Protein AF-A0A7W9PSB5-F1 (afdb_monomer_lite)

pLDDT: mean 92.68, std 14.3, range [35.31, 98.75]

Foldseek 3Di:
DAEAEEDEPPPDDLVVSLVVLVVCVVVVHAAAYEYELDPVCLVVLVVSCVSHDQLHQYAYAYDPPDQDDPVSLVSRCVRPVCVVLLRDWDQFAQFWFCFLAPDWDADPQQFIDSAPPGPDTQGGNVVCSNVVRRDTDGDHDRIHNDLSGVCGGPVDCNCQQQVVCSVRSRGDPRSDDPDDDDDPPPDDDD

Organism: NCBI:txid67293

Secondary structure (DSSP, 8-state):
--EEEE--TTTS-HHHHHHHHHHHHHTT--EEEEEE--GGGHHHHHHHHHHS-TTSEEEEEPPTT----HHHHHHHHHH-TTHHHHHSPEE-TT-EE-BTTTB-EE-TT-EEEEETTEEEEEEETTT-GGGGG---EE--SSEE-SHHHHTTBTTSTHHHHHGGGTTTT--TTTT--S------------

Sequence (190 aa):
MALWCTYHPGQTPYDRFLAKCRDLAERGIRHSVGIVGLPGHLDEARRLRGDLPGHVYLWVNAAEGHTYDDSEAGAWTELDPLFPYSRHPHASAGLPCRTGESVVSVDGDGTVRRCHFVRTELGNLYDGSYRAALRPRPCPLAVCDCHIGYVHLETLPLYDVFAGGVLERIPAGHGRTAGLPREARATRSP

Structure (mmCIF, N/CA/C/O backbone):
data_AF-A0A7W9PSB5-F1
#
_entry.id   AF-A0A7W9PSB5-F1
#
loop_
_atom_site.group_PDB
_atom_site.id
_atom_site.type_symbol
_atom_site.label_atom_id
_atom_site.label_alt_id
_atom_site.label_comp_id
_atom_site.label_asym_id
_atom_site.label_entity_id
_atom_site.label_seq_id
_atom_site.pdbx_PDB_ins_code
_atom_site.Cartn_x
_atom_site.Cartn_y
_atom_site.Cartn_z
_atom_site.occupancy
_atom_site.B_iso_or_equiv
_atom_site.auth_seq_id
_atom_site.auth_comp_id
_atom_site.auth_asym_id
_atom_site.auth_atom_id
_atom_site.pdbx_PDB_model_num
ATOM 1 N N . MET A 1 1 ? -9.601 -12.579 -5.387 1.00 74.50 1 MET A N 1
ATOM 2 C CA . MET A 1 1 ? -9.748 -11.139 -5.649 1.00 74.50 1 MET A CA 1
ATOM 3 C C . MET A 1 1 ? -10.225 -10.475 -4.371 1.00 74.50 1 MET A C 1
ATOM 5 O O . MET A 1 1 ? -11.197 -10.959 -3.796 1.00 74.50 1 MET A O 1
ATOM 9 N N . ALA A 1 2 ? -9.501 -9.476 -3.880 1.00 93.50 2 ALA A N 1
ATOM 10 C CA . ALA A 1 2 ? -9.922 -8.593 -2.799 1.00 93.50 2 ALA A CA 1
ATOM 11 C C . ALA A 1 2 ? -9.718 -7.126 -3.230 1.00 93.50 2 ALA A C 1
ATOM 13 O O . ALA A 1 2 ? -9.161 -6.872 -4.298 1.00 93.50 2 ALA A O 1
ATOM 14 N N . LEU A 1 3 ? -10.197 -6.173 -2.432 1.00 96.62 3 LEU A N 1
ATOM 15 C CA . LEU A 1 3 ? -10.028 -4.742 -2.697 1.00 96.62 3 LEU A CA 1
ATOM 16 C C . LEU A 1 3 ? -9.074 -4.093 -1.690 1.00 96.62 3 LEU A C 1
ATOM 18 O O . LEU A 1 3 ? -9.111 -4.393 -0.498 1.00 96.62 3 LEU A O 1
ATOM 22 N N . TRP A 1 4 ? -8.260 -3.165 -2.182 1.00 96.88 4 TRP A N 1
ATOM 23 C CA . TRP A 1 4 ? -7.503 -2.219 -1.370 1.00 96.88 4 TRP A CA 1
ATOM 24 C C . TRP A 1 4 ? -8.318 -0.929 -1.267 1.00 96.88 4 TRP A C 1
ATOM 26 O O . TRP A 1 4 ? -8.559 -0.271 -2.281 1.00 96.88 4 TRP A O 1
ATOM 36 N N . CYS A 1 5 ? -8.758 -0.557 -0.068 1.00 97.81 5 CYS A N 1
ATOM 37 C CA . CYS A 1 5 ? -9.512 0.675 0.158 1.00 97.81 5 CYS A CA 1
ATOM 38 C C . CYS A 1 5 ? -8.717 1.619 1.060 1.00 97.81 5 CYS A C 1
ATOM 40 O O . CYS A 1 5 ? -8.144 1.184 2.052 1.00 97.81 5 CYS A O 1
ATOM 42 N N . THR A 1 6 ? -8.729 2.917 0.766 1.00 96.62 6 THR A N 1
ATOM 43 C CA . THR A 1 6 ? -8.076 3.925 1.611 1.00 96.62 6 THR A CA 1
ATOM 44 C C . THR A 1 6 ? -9.088 4.985 2.015 1.00 96.62 6 THR A C 1
ATOM 46 O O . THR A 1 6 ? -9.796 5.526 1.166 1.00 96.62 6 THR A O 1
ATOM 49 N N . TYR A 1 7 ? -9.150 5.281 3.309 1.00 97.81 7 TYR A N 1
ATOM 50 C CA . TYR A 1 7 ? -9.871 6.414 3.860 1.00 97.81 7 TYR A CA 1
ATOM 51 C C . TYR A 1 7 ? -8.908 7.587 4.049 1.00 97.81 7 TYR A C 1
ATOM 53 O O . TYR A 1 7 ? -7.884 7.473 4.724 1.00 97.81 7 TYR A O 1
ATOM 61 N N . HIS A 1 8 ? -9.256 8.724 3.454 1.00 94.75 8 HIS A N 1
ATOM 62 C CA . HIS A 1 8 ? -8.537 9.980 3.613 1.00 94.75 8 HIS A CA 1
ATOM 63 C C . HIS A 1 8 ? -9.467 10.995 4.290 1.00 94.75 8 HIS A C 1
ATOM 65 O O . HIS A 1 8 ? -10.392 11.490 3.627 1.00 94.75 8 HIS A O 1
ATOM 71 N N . PRO A 1 9 ? -9.244 11.305 5.585 1.00 93.75 9 PRO A N 1
ATOM 72 C CA . PRO A 1 9 ? -9.957 12.371 6.278 1.00 93.75 9 PRO A CA 1
ATOM 73 C C . PRO A 1 9 ? -10.001 13.657 5.446 1.00 93.75 9 PRO A C 1
ATOM 75 O O . PRO A 1 9 ? -9.011 14.056 4.831 1.00 93.75 9 PRO A O 1
ATOM 78 N N . GLY A 1 10 ? -11.180 14.272 5.352 1.00 91.12 10 GLY A N 1
ATOM 79 C CA . GLY A 1 10 ? -11.407 15.492 4.568 1.00 91.12 10 GLY A CA 1
ATOM 80 C C . GLY A 1 10 ? -11.583 15.305 3.052 1.00 91.12 10 GLY A C 1
ATOM 81 O O . GLY A 1 10 ? -12.112 16.205 2.406 1.00 91.12 10 GLY A O 1
ATOM 82 N N . GLN A 1 11 ? -11.225 14.154 2.469 1.00 94.06 11 GLN A N 1
ATOM 83 C CA . GLN A 1 11 ? -11.445 13.886 1.034 1.00 94.06 11 GLN A CA 1
ATOM 84 C C . GLN A 1 11 ? -12.732 13.103 0.759 1.00 94.06 11 GLN A C 1
ATOM 86 O O . GLN A 1 11 ? -13.282 13.155 -0.340 1.00 94.06 11 GLN A O 1
ATOM 91 N N . THR A 1 12 ? -13.222 12.338 1.735 1.00 93.62 12 THR A N 1
ATOM 92 C CA . THR A 1 12 ? -14.480 11.589 1.633 1.00 93.62 12 THR A CA 1
ATOM 93 C C . THR A 1 12 ? -15.228 11.654 2.963 1.00 93.62 12 THR A C 1
ATOM 95 O O . THR A 1 12 ? -14.597 11.499 4.006 1.00 93.62 12 THR A O 1
ATOM 98 N N . PRO A 1 13 ? -16.562 11.843 2.967 1.00 96.19 13 PRO A N 1
ATOM 99 C CA . PRO A 1 13 ? -17.340 11.794 4.201 1.00 96.19 13 PRO A CA 1
ATOM 100 C C . PRO A 1 13 ? -17.219 10.432 4.897 1.00 96.19 13 PRO A C 1
ATOM 102 O O . PRO A 1 13 ? -17.433 9.396 4.261 1.00 96.19 13 PRO A O 1
ATOM 105 N N . TYR A 1 14 ? -16.942 10.446 6.202 1.00 97.62 14 TYR A N 1
ATOM 106 C CA . TYR A 1 14 ? -16.716 9.248 7.017 1.00 97.62 14 TYR A CA 1
ATOM 107 C C . TYR A 1 14 ? -17.835 8.204 6.872 1.00 97.62 14 TYR A C 1
ATOM 109 O O . TYR A 1 14 ? -17.583 7.073 6.457 1.00 97.62 14 TYR A O 1
ATOM 117 N N . ASP A 1 15 ? -19.089 8.597 7.123 1.00 97.62 15 ASP A N 1
ATOM 118 C CA . ASP A 1 15 ? -20.226 7.665 7.112 1.00 97.62 15 ASP A CA 1
ATOM 119 C C . ASP A 1 15 ? -20.458 7.056 5.723 1.00 97.62 15 ASP A C 1
ATOM 121 O O . ASP A 1 15 ? -20.833 5.890 5.598 1.00 97.62 15 ASP A O 1
ATOM 125 N N . ARG A 1 16 ? -20.170 7.818 4.656 1.00 97.62 16 ARG A N 1
ATOM 126 C CA . ARG A 1 16 ? -20.257 7.323 3.277 1.00 97.62 16 ARG A CA 1
ATOM 127 C C . ARG A 1 16 ? -19.201 6.254 3.009 1.00 97.62 16 ARG A C 1
ATOM 129 O O . ARG A 1 16 ? -19.522 5.244 2.383 1.00 97.62 16 ARG A O 1
ATOM 136 N N . PHE A 1 17 ? -17.961 6.476 3.442 1.00 98.38 17 PHE A N 1
ATOM 137 C CA . PHE A 1 17 ? -16.884 5.499 3.289 1.00 98.38 17 PHE A CA 1
ATOM 138 C C . PHE A 1 17 ? -17.190 4.224 4.085 1.00 98.38 17 PHE A C 1
ATOM 140 O O . PHE A 1 17 ? -17.199 3.128 3.524 1.00 98.38 17 PHE A O 1
ATOM 147 N N . LEU A 1 18 ? -17.545 4.373 5.363 1.00 98.38 18 LEU A N 1
ATOM 148 C CA . LEU A 1 18 ? -17.874 3.260 6.248 1.00 98.38 18 LEU A CA 1
ATOM 149 C C . LEU A 1 18 ? -19.061 2.433 5.730 1.00 98.38 18 LEU A C 1
ATOM 151 O O . LEU A 1 18 ? -19.004 1.203 5.747 1.00 98.38 18 LEU A O 1
ATOM 155 N N . ALA A 1 19 ? -20.111 3.081 5.214 1.00 98.31 19 ALA A N 1
ATOM 156 C CA . ALA A 1 19 ? -21.240 2.387 4.598 1.00 98.31 19 ALA A CA 1
ATOM 157 C C . ALA A 1 19 ? -20.808 1.523 3.401 1.00 98.31 19 ALA A C 1
ATOM 159 O O . ALA A 1 19 ? -21.317 0.418 3.226 1.00 98.31 19 ALA A O 1
ATOM 160 N N . LYS A 1 20 ? -19.835 1.981 2.601 1.00 98.38 20 LYS A N 1
ATOM 161 C CA . LYS A 1 20 ? -19.278 1.181 1.500 1.00 98.38 20 LYS A CA 1
ATOM 162 C C . LYS A 1 20 ? -18.455 -0.003 1.994 1.00 98.38 20 LYS A C 1
ATOM 164 O O . LYS A 1 20 ? -18.603 -1.087 1.444 1.00 98.38 20 LYS A O 1
ATOM 169 N N . CYS A 1 21 ? -17.658 0.157 3.047 1.00 98.38 21 CYS A N 1
ATOM 170 C CA . CYS A 1 21 ? -16.955 -0.973 3.663 1.00 98.38 21 CYS A CA 1
ATOM 171 C C . CYS A 1 21 ? -17.930 -2.034 4.199 1.00 98.38 21 CYS A C 1
ATOM 173 O O . CYS A 1 21 ? -17.709 -3.229 4.010 1.00 98.38 21 CYS A O 1
ATOM 175 N N . ARG A 1 22 ? -19.039 -1.610 4.820 1.00 98.00 22 ARG A N 1
ATOM 176 C CA . ARG A 1 22 ? -20.084 -2.524 5.310 1.00 98.00 22 ARG A CA 1
ATOM 177 C C . ARG A 1 22 ? -20.786 -3.264 4.171 1.00 98.00 22 ARG A C 1
ATOM 179 O O . ARG A 1 22 ? -20.858 -4.483 4.229 1.00 98.00 22 ARG A O 1
ATOM 186 N N . ASP A 1 23 ? -21.176 -2.570 3.102 1.00 98.25 23 ASP A N 1
ATOM 187 C CA . ASP A 1 23 ? -21.760 -3.196 1.901 1.00 98.25 23 ASP A CA 1
ATOM 188 C C . ASP A 1 23 ? -20.803 -4.228 1.268 1.00 98.25 23 ASP A C 1
ATOM 190 O O . ASP A 1 23 ? -21.218 -5.330 0.912 1.00 98.25 23 ASP A O 1
ATOM 194 N N . LEU A 1 24 ? -19.497 -3.931 1.192 1.00 97.56 24 LEU A N 1
ATOM 195 C CA . LEU A 1 24 ? -18.497 -4.906 0.735 1.00 97.56 24 LEU A CA 1
ATOM 196 C C . LEU A 1 24 ? -18.436 -6.139 1.648 1.00 97.56 24 LEU A C 1
ATOM 198 O O . LEU A 1 24 ? -18.408 -7.266 1.149 1.00 97.56 24 LEU A O 1
ATOM 202 N N . ALA A 1 25 ? -18.427 -5.935 2.968 1.00 96.00 25 ALA A N 1
ATOM 203 C CA . ALA A 1 25 ? -18.390 -7.020 3.946 1.00 96.00 25 ALA A CA 1
ATOM 204 C C . ALA A 1 25 ? -19.657 -7.893 3.891 1.00 96.00 25 ALA A C 1
ATOM 206 O O . ALA A 1 25 ? -19.553 -9.118 3.860 1.00 96.00 25 ALA A O 1
ATOM 207 N N . GLU A 1 26 ? -20.842 -7.283 3.804 1.00 96.50 26 GLU A N 1
ATOM 208 C CA . GLU A 1 26 ? -22.137 -7.969 3.681 1.00 96.50 26 GLU A CA 1
ATOM 209 C C . GLU A 1 26 ? -22.223 -8.818 2.407 1.00 96.50 26 GLU A C 1
ATOM 211 O O . GLU A 1 26 ? -22.777 -9.916 2.415 1.00 96.50 26 GLU A O 1
ATOM 216 N N . ARG A 1 27 ? -21.603 -8.355 1.316 1.00 96.56 27 ARG A N 1
ATOM 217 C CA . ARG A 1 27 ? -21.494 -9.095 0.048 1.00 96.56 27 ARG A CA 1
ATOM 218 C C . ARG A 1 27 ? -20.401 -10.168 0.048 1.00 96.56 27 ARG A C 1
ATOM 220 O O . ARG A 1 27 ? -20.196 -10.819 -0.975 1.00 96.56 27 ARG A O 1
ATOM 227 N N . GLY A 1 28 ? -19.660 -10.332 1.145 1.00 94.19 28 GLY A N 1
ATOM 228 C CA . GLY A 1 28 ? -18.537 -11.267 1.235 1.00 94.19 28 GLY A CA 1
ATOM 229 C C . GLY A 1 28 ? -17.333 -10.882 0.366 1.00 94.19 28 GLY A C 1
ATOM 230 O O . GLY A 1 28 ? -16.482 -11.727 0.073 1.00 94.19 28 GLY A O 1
ATOM 231 N N . ILE A 1 29 ? -17.237 -9.619 -0.064 1.00 95.56 29 ILE A N 1
ATOM 232 C CA . ILE A 1 29 ? -16.104 -9.121 -0.844 1.00 95.56 29 ILE A CA 1
ATOM 233 C C . ILE A 1 29 ? -14.968 -8.809 0.125 1.00 95.56 29 ILE A C 1
ATOM 235 O O . ILE A 1 29 ? -15.015 -7.849 0.898 1.00 95.56 29 ILE A O 1
ATOM 239 N N . ARG A 1 30 ? -13.913 -9.626 0.069 1.00 95.62 30 ARG A N 1
ATOM 240 C CA . ARG A 1 30 ? -12.705 -9.392 0.864 1.00 95.62 30 ARG A CA 1
ATOM 241 C C . ARG A 1 30 ? -12.103 -8.035 0.511 1.00 95.62 30 ARG A C 1
ATOM 243 O O . ARG A 1 30 ? -11.943 -7.716 -0.666 1.00 95.62 30 ARG A O 1
ATOM 250 N N . HIS A 1 31 ? -11.731 -7.269 1.524 1.00 97.88 31 HIS A N 1
ATOM 251 C CA . HIS A 1 31 ? -11.061 -5.992 1.352 1.00 97.88 31 HIS A CA 1
ATOM 252 C C . HIS A 1 31 ? -10.255 -5.630 2.600 1.00 97.88 31 HIS A C 1
ATOM 254 O O . HIS A 1 31 ? -10.493 -6.171 3.683 1.00 97.88 31 HIS A O 1
ATOM 260 N N . SER A 1 32 ? -9.302 -4.724 2.430 1.00 98.31 32 SER A N 1
ATOM 261 C CA . SER A 1 32 ? -8.617 -4.035 3.518 1.00 98.31 32 SER A CA 1
ATOM 262 C C . SER A 1 32 ? -8.953 -2.551 3.479 1.00 98.31 32 SER A C 1
ATOM 264 O O . SER A 1 32 ? -9.370 -2.019 2.447 1.00 98.31 32 SER A O 1
ATOM 266 N N . VAL A 1 33 ? -8.778 -1.885 4.612 1.00 98.62 33 VAL A N 1
ATOM 267 C CA . VAL A 1 33 ? -8.964 -0.445 4.749 1.00 98.62 33 VAL A CA 1
ATOM 268 C C . VAL A 1 33 ? -7.671 0.157 5.253 1.00 98.62 33 VAL A C 1
ATOM 270 O O . VAL A 1 33 ? -7.032 -0.404 6.135 1.00 98.62 33 VAL A O 1
ATOM 273 N N . GLY A 1 34 ? -7.304 1.312 4.724 1.00 98.12 34 GLY A N 1
ATOM 274 C CA . GLY A 1 34 ? -6.136 2.031 5.180 1.00 98.12 34 GLY A CA 1
ATOM 275 C C . GLY A 1 34 ? -6.360 3.480 5.500 1.00 98.12 34 GLY A C 1
ATOM 276 O O . GLY A 1 34 ? -7.301 4.096 5.008 1.00 98.12 34 GLY A O 1
ATOM 277 N N . ILE A 1 35 ? -5.436 4.025 6.277 1.00 98.31 35 ILE A N 1
ATOM 278 C CA . ILE A 1 35 ? -5.362 5.446 6.597 1.00 98.31 35 ILE A CA 1
ATOM 279 C C . ILE A 1 35 ? -3.899 5.900 6.636 1.00 98.31 35 ILE A C 1
ATOM 281 O O . ILE A 1 35 ? -2.986 5.106 6.869 1.00 98.31 35 ILE A O 1
ATOM 285 N N . VAL A 1 36 ? -3.665 7.186 6.381 1.00 97.44 36 VAL A N 1
ATOM 286 C CA 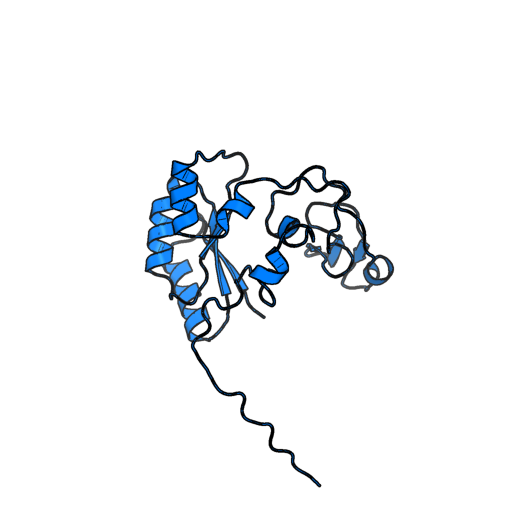. VAL A 1 36 ? -2.342 7.806 6.529 1.00 97.44 36 VAL A CA 1
ATOM 287 C C . VAL A 1 36 ? -2.131 8.198 7.990 1.00 97.44 36 VAL A C 1
ATOM 289 O O . VAL A 1 36 ? -2.968 8.899 8.559 1.00 97.44 36 VAL A O 1
ATOM 292 N N . GLY A 1 37 ? -1.013 7.780 8.577 1.00 97.25 37 GLY A N 1
ATOM 293 C CA . GLY A 1 37 ? -0.671 7.983 9.982 1.00 97.25 37 GLY A CA 1
ATOM 294 C C . GLY A 1 37 ? -0.199 9.401 10.304 1.00 97.25 37 GLY A C 1
ATOM 295 O O . GLY A 1 37 ? 0.942 9.582 10.701 1.00 97.25 37 GLY A O 1
ATOM 296 N N . LEU A 1 38 ? -1.029 10.423 10.116 1.00 96.56 38 LEU A N 1
ATOM 297 C CA . LEU A 1 38 ? -0.744 11.777 10.610 1.00 96.56 38 LEU A CA 1
ATOM 298 C C . LEU A 1 38 ? -1.351 11.958 12.005 1.00 96.56 38 LEU A C 1
ATOM 300 O O . LEU A 1 38 ? -2.456 11.457 12.215 1.00 96.56 38 LEU A O 1
ATOM 304 N N . PRO A 1 39 ? -0.729 12.711 12.934 1.00 94.38 39 PRO A N 1
ATOM 305 C CA . PRO A 1 39 ? -1.267 12.898 14.286 1.00 94.38 39 PRO A CA 1
ATOM 306 C C . PRO A 1 39 ? -2.749 13.311 14.313 1.00 94.38 39 PRO A C 1
ATOM 308 O O . PRO A 1 39 ? -3.539 12.739 15.059 1.00 94.38 39 PRO A O 1
ATOM 311 N N . GLY A 1 40 ? -3.160 14.217 13.417 1.00 95.06 40 GLY A N 1
ATOM 312 C CA . GLY A 1 40 ? -4.554 14.662 13.292 1.00 95.06 40 GLY A CA 1
ATOM 313 C C . GLY A 1 40 ? -5.548 13.598 12.803 1.00 95.06 40 GLY A C 1
ATOM 314 O O . GLY A 1 40 ? -6.750 13.821 12.871 1.00 95.06 40 GLY A O 1
ATOM 315 N N . HIS A 1 41 ? -5.081 12.447 12.316 1.00 97.19 41 HIS A N 1
ATOM 316 C CA . HIS A 1 41 ? -5.927 11.344 11.853 1.00 97.19 41 HIS A CA 1
ATOM 317 C C . HIS A 1 41 ? -6.120 10.247 12.907 1.00 97.19 41 HIS A C 1
ATOM 319 O O . HIS A 1 41 ? -6.909 9.332 12.676 1.00 97.19 41 HIS A O 1
ATOM 325 N N . LEU A 1 42 ? -5.402 10.282 14.035 1.00 97.69 42 LEU A N 1
ATOM 326 C CA . LEU A 1 42 ? -5.363 9.160 14.981 1.00 97.69 42 LEU A CA 1
ATOM 327 C C . LEU A 1 42 ? -6.736 8.849 15.592 1.00 97.69 42 LEU A C 1
ATOM 329 O O . LEU A 1 42 ? -7.135 7.685 15.654 1.00 97.69 42 LEU A O 1
ATOM 333 N N . ASP A 1 43 ? -7.488 9.875 15.988 1.00 97.69 43 ASP A N 1
ATOM 334 C CA . ASP A 1 43 ? -8.825 9.684 16.559 1.00 97.69 43 ASP A CA 1
ATOM 335 C C . ASP A 1 43 ? -9.817 9.149 15.518 1.00 97.69 43 ASP A C 1
ATOM 337 O O . ASP A 1 43 ? -10.611 8.251 15.811 1.00 97.69 43 ASP A O 1
ATOM 341 N N . GLU A 1 44 ? -9.719 9.612 14.268 1.00 97.06 44 GLU A N 1
ATOM 342 C CA . GLU A 1 44 ? -10.501 9.054 13.162 1.00 97.06 44 GLU A CA 1
ATOM 343 C C . GLU A 1 44 ? -10.113 7.603 12.860 1.00 97.06 44 GLU A C 1
ATOM 345 O O . GLU A 1 44 ? -10.993 6.782 12.601 1.00 97.06 44 GLU A O 1
ATOM 350 N N . ALA A 1 45 ? -8.827 7.254 12.941 1.00 98.19 45 ALA A N 1
ATOM 351 C CA . ALA A 1 45 ? -8.346 5.888 12.755 1.00 98.19 45 ALA A CA 1
ATOM 352 C C . ALA A 1 45 ? -8.886 4.942 13.837 1.00 98.19 45 ALA A C 1
ATOM 354 O O . ALA A 1 45 ? -9.356 3.847 13.527 1.00 98.19 45 ALA A O 1
ATOM 355 N N . ARG A 1 46 ? -8.878 5.379 15.104 1.00 98.50 46 ARG A N 1
ATOM 356 C CA . ARG A 1 46 ? -9.454 4.634 16.235 1.00 98.50 46 ARG A CA 1
ATOM 357 C C . ARG A 1 46 ? -10.956 4.437 16.067 1.00 98.50 46 ARG A C 1
ATOM 359 O O . ARG A 1 46 ? -11.443 3.316 16.217 1.00 98.50 46 ARG A O 1
ATOM 366 N N . ARG A 1 47 ? -11.680 5.494 15.682 1.00 98.25 47 ARG A N 1
ATOM 367 C CA . ARG A 1 47 ? -13.112 5.410 15.366 1.00 98.25 47 ARG A CA 1
ATOM 368 C C . ARG A 1 47 ? -13.364 4.427 14.222 1.00 98.25 47 ARG A C 1
ATOM 370 O O . ARG A 1 47 ? -14.184 3.527 14.355 1.00 98.25 47 ARG A O 1
ATOM 377 N N . LEU A 1 48 ? -12.619 4.549 13.120 1.00 98.12 48 LEU A N 1
ATOM 378 C CA . LEU A 1 48 ? -12.691 3.642 11.972 1.00 98.12 48 LEU A CA 1
ATOM 379 C C . LEU A 1 48 ? -12.441 2.189 12.371 1.00 98.12 48 LEU A C 1
ATOM 381 O O . LEU A 1 48 ? -13.185 1.310 11.942 1.00 98.12 48 LEU A O 1
ATOM 385 N N . ARG A 1 49 ? -11.456 1.922 13.233 1.00 98.25 49 ARG A N 1
ATOM 386 C CA . ARG A 1 49 ? -11.214 0.568 13.734 1.00 98.25 49 ARG A CA 1
ATOM 387 C C . ARG A 1 49 ? -12.403 0.026 14.529 1.00 98.25 49 ARG A C 1
ATOM 389 O O . ARG A 1 49 ? -12.751 -1.137 14.329 1.00 98.25 49 ARG A O 1
ATOM 396 N N . GLY A 1 50 ? -13.002 0.842 15.398 1.00 98.31 50 GLY A N 1
ATOM 397 C CA . GLY A 1 50 ? -14.173 0.460 16.193 1.00 98.31 50 GLY A CA 1
ATOM 398 C C . GLY A 1 50 ? -15.424 0.195 15.349 1.00 98.31 50 GLY A C 1
ATOM 399 O O . GLY A 1 50 ? -16.168 -0.738 15.634 1.00 98.31 50 GLY A O 1
ATOM 400 N N . ASP A 1 51 ? -15.620 0.971 14.281 1.00 98.31 51 ASP A N 1
ATOM 401 C CA . ASP A 1 51 ? -16.827 0.913 13.451 1.00 98.31 51 ASP A CA 1
ATOM 402 C C . ASP A 1 51 ? -16.757 -0.116 12.303 1.00 98.31 51 ASP A C 1
ATOM 404 O O . ASP A 1 51 ? -17.804 -0.544 11.788 1.00 98.31 51 ASP A O 1
ATOM 408 N N . LEU A 1 52 ? -15.547 -0.501 11.878 1.00 98.19 52 LEU A N 1
ATOM 409 C CA . LEU A 1 52 ? -15.316 -1.526 10.857 1.00 98.19 52 LEU A CA 1
ATOM 410 C C . LEU A 1 52 ? -15.570 -2.938 11.406 1.00 98.19 52 LEU A C 1
ATOM 412 O O . LEU A 1 52 ? -15.115 -3.254 12.508 1.00 98.19 52 LEU A O 1
ATOM 416 N N . PRO A 1 53 ? -16.155 -3.853 10.605 1.00 97.00 53 PRO A N 1
ATOM 417 C CA . PRO A 1 53 ? -16.212 -5.265 10.964 1.00 97.00 53 PRO A CA 1
ATOM 418 C C . PRO A 1 53 ? -14.821 -5.804 11.325 1.00 97.00 53 PRO A C 1
ATOM 420 O O . PRO A 1 53 ? -13.852 -5.580 10.598 1.00 97.00 53 PRO A O 1
ATOM 423 N N . GLY A 1 54 ? -14.714 -6.549 12.429 1.00 96.38 54 GLY A N 1
ATOM 424 C CA . GLY A 1 54 ? -13.419 -7.001 12.962 1.00 96.38 54 GLY A CA 1
ATOM 425 C C . GLY A 1 54 ? -12.608 -7.911 12.028 1.00 96.38 54 GLY A C 1
ATOM 426 O O . GLY A 1 54 ? -11.412 -8.076 12.230 1.00 96.38 54 GLY A O 1
ATOM 427 N N . HIS A 1 55 ? -13.237 -8.482 10.996 1.00 95.50 55 HIS A N 1
ATOM 428 C CA . HIS A 1 55 ? -12.569 -9.295 9.976 1.00 95.50 55 HIS A CA 1
ATOM 429 C C . HIS A 1 55 ? -11.943 -8.471 8.834 1.00 95.50 55 HIS A C 1
ATOM 431 O O . HIS A 1 55 ? -11.218 -9.032 8.013 1.00 95.50 55 HIS A O 1
ATOM 437 N N . VAL A 1 56 ? -12.243 -7.170 8.745 1.00 98.00 56 VAL A N 1
ATOM 438 C CA . VAL A 1 56 ? -11.641 -6.248 7.774 1.00 98.00 56 VAL A CA 1
ATOM 439 C C . VAL A 1 56 ? -10.352 -5.706 8.372 1.00 98.00 56 VAL A C 1
ATOM 441 O O . VAL A 1 56 ? -10.390 -5.042 9.410 1.00 98.00 56 VAL A O 1
ATOM 444 N N . TYR A 1 57 ? -9.220 -5.955 7.714 1.00 98.12 57 TYR A N 1
ATOM 445 C CA . TYR A 1 57 ? -7.923 -5.467 8.178 1.00 98.12 57 TYR A CA 1
ATOM 446 C C . TYR A 1 57 ? -7.837 -3.947 8.023 1.00 98.12 57 TYR A C 1
ATOM 448 O O . TYR A 1 57 ? -8.135 -3.431 6.945 1.00 98.12 57 TYR A O 1
ATOM 456 N N . LEU A 1 58 ? -7.428 -3.253 9.090 1.00 98.50 58 LEU A N 1
ATOM 457 C CA . LEU A 1 58 ? -7.093 -1.831 9.051 1.00 98.50 58 LEU A CA 1
ATOM 458 C C . LEU A 1 58 ? -5.572 -1.715 9.055 1.00 98.50 58 LEU A C 1
ATOM 460 O O . LEU A 1 58 ? -4.931 -2.210 9.977 1.00 98.50 58 LEU A O 1
ATOM 464 N N . TRP A 1 59 ? -5.016 -1.069 8.040 1.00 98.50 59 TRP A N 1
ATOM 465 C CA . TRP A 1 59 ? -3.590 -0.792 7.948 1.00 98.50 59 TRP A CA 1
ATOM 466 C C . TRP A 1 59 ? -3.295 0.704 8.006 1.00 98.50 59 TRP A C 1
ATOM 468 O O . TRP A 1 59 ? -4.134 1.548 7.691 1.00 98.50 59 TRP A O 1
ATOM 478 N N . VAL A 1 60 ? -2.068 1.035 8.390 1.00 98.25 60 VAL A N 1
ATOM 479 C CA . VAL A 1 60 ? -1.590 2.413 8.488 1.00 98.25 60 VAL A CA 1
ATOM 480 C C . VAL A 1 60 ? -0.410 2.589 7.537 1.00 98.25 60 VAL A C 1
ATOM 482 O O . VAL A 1 60 ? 0.534 1.793 7.526 1.00 98.25 60 VAL A O 1
ATOM 485 N N . ASN A 1 61 ? -0.466 3.627 6.706 1.00 96.56 61 ASN A N 1
ATOM 486 C CA . ASN A 1 61 ? 0.687 4.091 5.941 1.00 96.56 61 ASN A CA 1
ATOM 487 C C . ASN A 1 61 ? 1.373 5.213 6.706 1.00 96.56 61 ASN A C 1
ATOM 489 O O . ASN A 1 61 ? 0.728 6.201 7.054 1.00 96.56 61 ASN A O 1
ATOM 493 N N . ALA A 1 62 ? 2.678 5.078 6.918 1.00 96.56 62 ALA A N 1
ATOM 494 C CA . ALA A 1 62 ? 3.498 6.193 7.360 1.00 96.56 62 ALA A CA 1
ATOM 495 C C . ALA A 1 62 ? 3.349 7.361 6.375 1.00 96.56 62 ALA A C 1
ATOM 497 O O . ALA A 1 62 ? 3.309 7.167 5.157 1.00 96.56 62 ALA A O 1
ATOM 498 N N . ALA A 1 63 ? 3.200 8.562 6.915 1.00 95.25 63 ALA A N 1
ATOM 499 C CA . ALA A 1 63 ? 3.050 9.776 6.147 1.00 95.25 63 ALA A CA 1
ATOM 500 C C . ALA A 1 63 ? 4.408 10.189 5.579 1.00 95.25 63 ALA A C 1
ATOM 502 O O . ALA A 1 63 ? 5.411 10.239 6.292 1.00 95.25 63 ALA A O 1
ATOM 503 N N . GLU A 1 64 ? 4.429 10.497 4.287 1.00 89.81 64 GLU A N 1
ATOM 504 C CA . GLU A 1 64 ? 5.622 11.004 3.622 1.00 89.81 64 GLU A CA 1
ATOM 505 C C . GLU A 1 64 ? 6.113 12.285 4.314 1.00 89.81 64 GLU A C 1
ATOM 507 O O . GLU A 1 64 ? 5.331 13.192 4.604 1.00 89.81 64 GLU A O 1
ATOM 512 N N . GLY A 1 65 ? 7.412 12.342 4.614 1.00 89.81 65 GLY A N 1
ATOM 513 C CA . GLY A 1 65 ? 8.034 13.488 5.280 1.00 89.81 65 GLY A CA 1
ATOM 514 C C . GLY A 1 65 ? 7.726 13.631 6.776 1.00 89.81 65 GLY A C 1
ATOM 515 O O . GLY A 1 65 ? 8.153 14.617 7.374 1.00 89.81 65 GLY A O 1
ATOM 516 N N . HIS A 1 66 ? 7.023 12.677 7.397 1.00 94.06 66 HIS A N 1
ATOM 517 C CA . HIS A 1 66 ? 6.753 12.695 8.833 1.00 94.06 66 HIS A CA 1
ATOM 518 C C . HIS A 1 66 ? 7.620 11.677 9.580 1.00 94.06 66 HIS A C 1
ATOM 520 O O . HIS A 1 66 ? 7.623 10.484 9.272 1.00 94.06 66 HIS A O 1
ATOM 526 N N . THR A 1 67 ? 8.342 12.160 10.589 1.00 94.75 67 THR A N 1
ATOM 527 C CA . THR A 1 67 ? 9.103 11.318 11.513 1.00 94.75 67 THR A CA 1
ATOM 528 C C . THR A 1 67 ? 8.257 11.045 12.742 1.00 94.75 67 THR A C 1
ATOM 530 O O . THR A 1 67 ? 7.734 11.980 13.334 1.00 94.75 67 THR A O 1
ATOM 533 N N . TYR A 1 68 ? 8.187 9.776 13.129 1.00 96.88 68 TYR A N 1
ATOM 534 C CA . TYR A 1 68 ? 7.471 9.318 14.313 1.00 96.88 68 TYR A CA 1
ATOM 535 C C . TYR A 1 68 ? 8.457 9.085 15.446 1.00 96.88 68 TYR A C 1
ATOM 537 O O . TYR A 1 68 ? 9.431 8.341 15.252 1.00 96.88 68 TYR A O 1
ATOM 545 N N . ASP A 1 69 ? 8.185 9.628 16.627 1.00 96.62 69 ASP A N 1
ATOM 546 C CA . ASP A 1 69 ? 8.811 9.109 17.841 1.00 96.62 69 ASP A CA 1
ATOM 547 C C . ASP A 1 69 ? 8.219 7.735 18.230 1.00 96.62 69 ASP A C 1
ATOM 549 O O . ASP A 1 69 ? 7.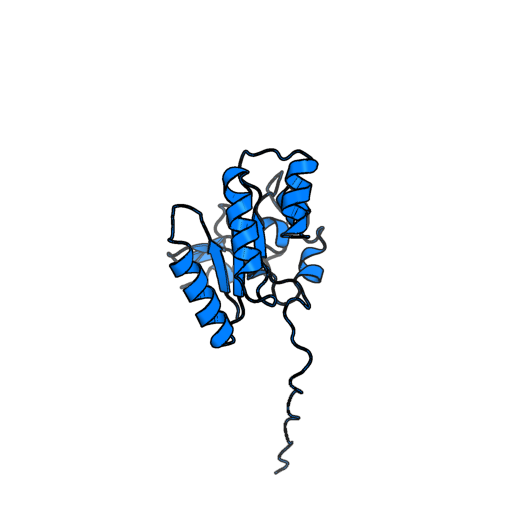312 7.209 17.576 1.00 96.62 69 ASP A O 1
ATOM 553 N N . ASP A 1 70 ? 8.780 7.088 19.253 1.00 97.19 70 ASP A N 1
ATOM 554 C CA . ASP A 1 70 ? 8.339 5.746 19.656 1.00 97.19 70 ASP A CA 1
ATOM 555 C C . ASP A 1 70 ? 6.954 5.732 20.315 1.00 97.19 70 ASP A C 1
ATOM 557 O O . ASP A 1 70 ? 6.245 4.730 20.218 1.00 97.19 70 ASP A O 1
ATOM 561 N N . SER A 1 71 ? 6.541 6.838 20.935 1.00 96.81 71 SER A N 1
ATOM 562 C CA . SER A 1 71 ? 5.212 6.983 21.530 1.00 96.81 71 SER A CA 1
ATOM 563 C C . SER A 1 71 ? 4.149 7.104 20.435 1.00 96.81 71 SER A C 1
ATOM 565 O O . SER A 1 71 ? 3.166 6.360 20.422 1.00 96.81 71 SER A O 1
ATOM 567 N N . GLU A 1 72 ? 4.382 7.981 19.458 1.00 96.88 72 GLU A N 1
ATOM 568 C CA . GLU A 1 72 ? 3.532 8.145 18.279 1.00 96.88 72 GLU A CA 1
ATOM 569 C C . GLU A 1 72 ? 3.444 6.845 17.479 1.00 96.88 72 GLU A C 1
ATOM 571 O O . GLU A 1 72 ? 2.353 6.395 17.123 1.00 96.88 72 GLU A O 1
ATOM 576 N N . ALA A 1 73 ? 4.586 6.199 17.225 1.00 97.75 73 ALA A N 1
ATOM 577 C CA . ALA A 1 73 ? 4.622 4.921 16.529 1.00 97.75 73 ALA A CA 1
ATOM 578 C C . ALA A 1 73 ? 3.901 3.812 17.303 1.00 97.75 73 ALA A C 1
ATOM 580 O O . ALA A 1 73 ? 3.262 2.961 16.680 1.00 97.75 73 ALA A O 1
ATOM 581 N N . GLY A 1 74 ? 3.968 3.824 18.637 1.00 98.31 74 GLY A N 1
ATOM 582 C CA . GLY A 1 74 ? 3.234 2.903 19.500 1.00 98.31 74 GLY A CA 1
ATOM 583 C C . GLY A 1 74 ? 1.728 2.986 19.265 1.00 98.31 74 GLY A C 1
ATOM 584 O O . GLY A 1 74 ? 1.101 1.970 18.969 1.00 98.31 74 GLY A O 1
ATOM 585 N N . ALA A 1 75 ? 1.167 4.197 19.264 1.00 98.06 75 ALA A N 1
ATOM 586 C CA . ALA A 1 75 ? -0.263 4.411 19.030 1.00 98.06 75 ALA A CA 1
ATOM 587 C C . ALA A 1 75 ? -0.733 3.915 17.647 1.00 98.06 75 ALA A C 1
ATOM 589 O O . ALA A 1 75 ? -1.839 3.390 17.514 1.00 98.06 75 ALA A O 1
ATOM 590 N N . TRP A 1 76 ? 0.102 4.044 16.612 1.00 98.56 76 TRP A N 1
ATOM 591 C CA . TRP A 1 76 ? -0.197 3.484 15.289 1.00 98.56 76 TRP A CA 1
ATOM 592 C C . TRP A 1 76 ? -0.038 1.965 15.236 1.00 98.56 76 TRP A C 1
ATOM 594 O O . TRP A 1 76 ? -0.830 1.291 14.579 1.00 98.56 76 TRP A O 1
ATOM 604 N N . THR A 1 77 ? 0.945 1.420 15.952 1.00 98.44 77 THR A N 1
ATOM 605 C CA . THR A 1 77 ? 1.201 -0.026 16.021 1.00 98.44 77 THR A CA 1
ATOM 606 C C . THR A 1 77 ? 0.078 -0.771 16.749 1.00 98.44 77 THR A C 1
ATOM 608 O O . THR A 1 77 ? -0.231 -1.907 16.397 1.00 98.44 77 THR A O 1
ATOM 611 N N . GLU A 1 78 ? -0.594 -0.127 17.710 1.00 97.75 78 GLU A N 1
ATOM 612 C CA . GLU A 1 78 ? -1.816 -0.654 18.337 1.00 97.75 78 GLU A CA 1
ATOM 613 C C . GLU A 1 78 ? -2.956 -0.871 17.325 1.00 97.75 78 GLU A C 1
ATOM 615 O O . GLU A 1 78 ? -3.758 -1.792 17.485 1.00 97.75 78 GLU A O 1
ATOM 620 N N . LEU A 1 79 ? -3.032 -0.041 16.276 1.00 97.88 79 LEU A N 1
ATOM 621 C CA . LEU A 1 79 ? -4.037 -0.156 15.214 1.00 97.88 79 LEU A CA 1
ATOM 622 C C . LEU A 1 79 ? -3.601 -1.106 14.092 1.00 97.88 79 LEU A C 1
ATOM 624 O O . LEU A 1 79 ? -4.415 -1.892 13.606 1.00 97.88 79 LEU A O 1
ATOM 628 N N . ASP A 1 80 ? -2.335 -1.026 13.682 1.00 98.31 80 ASP A N 1
ATOM 629 C CA . ASP A 1 80 ? -1.718 -1.861 12.651 1.00 98.31 80 ASP A CA 1
ATOM 630 C C . ASP A 1 80 ? -0.395 -2.440 13.177 1.00 98.31 80 ASP A C 1
ATOM 632 O O . ASP A 1 80 ? 0.632 -1.760 13.129 1.00 98.31 80 ASP A O 1
ATOM 636 N N . PRO A 1 81 ? -0.365 -3.714 13.610 1.00 97.50 81 PRO A N 1
ATOM 637 C CA . PRO A 1 81 ? 0.864 -4.364 14.073 1.00 97.50 81 PRO A CA 1
ATOM 638 C C . PRO A 1 81 ? 1.995 -4.403 13.033 1.00 97.50 81 PRO A C 1
ATOM 640 O O . PRO A 1 81 ? 3.147 -4.654 13.384 1.00 97.50 81 PRO A O 1
ATOM 643 N N . LEU A 1 82 ? 1.691 -4.170 11.750 1.00 97.88 82 LEU A N 1
ATOM 644 C CA . LEU A 1 82 ? 2.669 -4.106 10.662 1.00 97.88 82 LEU A CA 1
ATOM 645 C C . LEU A 1 82 ? 3.133 -2.676 10.356 1.00 97.88 82 LEU A C 1
ATOM 647 O O . LEU A 1 82 ? 3.976 -2.492 9.474 1.00 97.88 82 LEU A O 1
ATOM 651 N N . PHE A 1 83 ? 2.653 -1.670 11.094 1.00 98.19 83 PHE A N 1
ATOM 652 C CA . PHE A 1 83 ? 3.088 -0.282 10.958 1.00 98.19 83 PHE A CA 1
ATOM 653 C C . PHE A 1 83 ? 4.615 -0.091 11.018 1.00 98.19 83 PHE A C 1
ATOM 655 O O . PHE A 1 83 ? 5.118 0.709 10.226 1.00 98.19 83 PHE A O 1
ATOM 662 N N . PRO A 1 84 ? 5.399 -0.846 11.822 1.00 97.12 84 PRO A N 1
ATOM 663 C CA . PRO A 1 84 ? 6.860 -0.734 11.807 1.00 97.12 84 PRO A CA 1
ATOM 664 C C . PRO A 1 84 ? 7.502 -0.933 10.424 1.00 97.12 84 PRO A C 1
ATOM 666 O O . PRO A 1 84 ? 8.484 -0.261 10.112 1.00 97.12 84 PRO A O 1
ATOM 669 N N . TYR A 1 85 ? 6.929 -1.781 9.556 1.00 97.31 85 TYR A N 1
ATOM 670 C CA . TYR A 1 85 ? 7.409 -1.935 8.174 1.00 97.31 85 TYR A CA 1
ATOM 671 C C . TYR A 1 85 ? 7.142 -0.701 7.315 1.00 97.31 85 TYR A C 1
ATOM 673 O O . TYR A 1 85 ? 7.879 -0.454 6.366 1.00 97.31 85 TYR A O 1
ATOM 681 N N . SER A 1 86 ? 6.089 0.057 7.623 1.00 96.69 86 SER A N 1
ATOM 682 C CA . SER A 1 86 ? 5.800 1.316 6.943 1.00 96.69 86 SER A CA 1
ATOM 683 C C . SER A 1 86 ? 6.588 2.488 7.523 1.00 96.69 86 SER A C 1
ATOM 685 O O . SER A 1 86 ? 6.908 3.398 6.770 1.00 96.69 86 SER A O 1
ATOM 687 N N . ARG A 1 87 ? 6.871 2.490 8.833 1.00 96.25 87 ARG A N 1
ATOM 688 C CA . ARG A 1 87 ? 7.581 3.572 9.538 1.00 96.25 87 ARG A CA 1
ATOM 689 C C . ARG A 1 87 ? 9.014 3.741 9.041 1.00 96.25 87 ARG A C 1
ATOM 691 O O . ARG A 1 87 ? 9.505 4.864 8.971 1.00 96.25 87 ARG A O 1
ATOM 698 N N . HIS A 1 88 ? 9.693 2.635 8.744 1.00 94.12 88 HIS A N 1
ATOM 699 C CA . HIS A 1 88 ? 11.114 2.639 8.420 1.00 94.12 88 HIS A CA 1
ATOM 700 C C . HIS A 1 88 ? 11.350 2.367 6.933 1.00 94.12 88 HIS A C 1
ATOM 702 O O . HIS A 1 88 ? 10.960 1.308 6.441 1.00 94.12 88 HIS A O 1
ATOM 708 N N . PRO A 1 89 ? 12.028 3.281 6.219 1.00 94.19 89 PRO A N 1
ATOM 709 C CA . PRO A 1 89 ? 12.503 3.014 4.872 1.00 94.19 89 PRO A CA 1
ATOM 710 C C . PRO A 1 89 ? 13.498 1.846 4.845 1.00 94.19 89 PRO A C 1
ATOM 712 O O . PRO A 1 89 ? 14.353 1.716 5.722 1.00 94.19 89 PRO A O 1
ATOM 715 N N . HIS A 1 90 ? 13.427 1.021 3.803 1.00 97.25 90 HIS A N 1
ATOM 716 C CA . HIS A 1 90 ? 14.240 -0.188 3.664 1.00 97.25 90 HIS A CA 1
ATOM 717 C C . HIS A 1 90 ? 15.406 0.058 2.713 1.00 97.25 90 HIS A C 1
ATOM 719 O O . HIS A 1 90 ? 15.194 0.426 1.555 1.00 97.25 90 HIS A O 1
ATOM 725 N N . ALA A 1 91 ? 16.641 -0.186 3.156 1.00 98.00 91 ALA A N 1
ATOM 726 C CA . ALA A 1 91 ? 17.782 -0.245 2.245 1.00 98.00 91 ALA A CA 1
ATOM 727 C C . ALA A 1 91 ? 17.530 -1.354 1.213 1.00 98.00 91 ALA A C 1
ATOM 729 O O . ALA A 1 91 ? 17.243 -2.489 1.589 1.00 98.00 91 ALA A O 1
ATOM 730 N N . SER A 1 92 ? 17.583 -1.021 -0.078 1.00 98.38 92 SER A N 1
ATOM 731 C CA . SER A 1 92 ? 17.133 -1.942 -1.131 1.00 98.38 92 SER A CA 1
ATOM 732 C C . SER A 1 92 ? 18.087 -2.101 -2.307 1.00 98.38 92 SER A C 1
ATOM 734 O O . SER A 1 92 ? 17.955 -3.074 -3.046 1.00 98.38 92 SER A O 1
ATOM 736 N N . ALA A 1 93 ? 19.078 -1.221 -2.469 1.00 98.19 93 ALA A N 1
ATOM 737 C CA . ALA A 1 93 ? 19.988 -1.285 -3.609 1.00 98.19 93 ALA A CA 1
ATOM 738 C C . ALA A 1 93 ? 20.686 -2.645 -3.694 1.00 98.19 93 ALA A C 1
ATOM 740 O O . ALA A 1 93 ? 21.299 -3.110 -2.735 1.00 98.19 93 ALA A O 1
ATOM 741 N N . GLY A 1 94 ? 20.593 -3.284 -4.859 1.00 98.50 94 GLY A N 1
ATOM 742 C CA . GLY A 1 94 ? 21.226 -4.580 -5.093 1.00 98.50 94 GLY A CA 1
ATOM 743 C C . GLY A 1 94 ? 20.479 -5.778 -4.494 1.00 98.50 94 GLY A C 1
ATOM 744 O O . GLY A 1 94 ? 20.840 -6.910 -4.806 1.00 98.50 94 GLY A O 1
ATOM 745 N N . LEU A 1 95 ? 19.432 -5.568 -3.687 1.00 98.50 95 LEU A N 1
ATOM 746 C CA . LEU A 1 95 ? 18.703 -6.656 -3.032 1.00 98.50 95 LEU A CA 1
ATOM 747 C C . LEU A 1 95 ? 17.697 -7.339 -3.974 1.00 98.50 95 LEU A C 1
ATOM 749 O O . LEU A 1 95 ? 17.148 -6.682 -4.871 1.00 98.50 95 LEU A O 1
ATOM 753 N N . PRO A 1 96 ? 17.428 -8.644 -3.772 1.00 98.38 96 PRO A N 1
ATOM 754 C CA . PRO A 1 96 ? 16.429 -9.381 -4.539 1.00 98.38 96 PRO A CA 1
ATOM 755 C C . PRO A 1 96 ? 15.024 -8.799 -4.340 1.00 98.38 96 PRO A C 1
ATOM 757 O O . PRO A 1 96 ? 14.603 -8.458 -3.230 1.00 98.38 96 PRO A O 1
ATOM 760 N N . CYS A 1 97 ? 14.308 -8.647 -5.451 1.00 98.25 97 CYS A N 1
ATOM 761 C CA . CYS A 1 97 ? 12.998 -8.022 -5.504 1.00 98.25 97 CYS A CA 1
ATOM 762 C C . CYS A 1 97 ? 12.172 -8.654 -6.625 1.00 98.25 97 CYS A C 1
ATOM 764 O O . CYS A 1 97 ? 12.612 -8.705 -7.775 1.00 98.25 97 CYS A O 1
ATOM 766 N N . ARG A 1 98 ? 10.928 -9.025 -6.318 1.00 98.12 98 ARG A N 1
ATOM 767 C CA . ARG A 1 98 ? 10.022 -9.730 -7.248 1.00 98.12 98 ARG A CA 1
ATOM 768 C C . ARG A 1 98 ? 9.518 -8.868 -8.415 1.00 98.12 98 ARG A C 1
ATOM 770 O O . ARG A 1 98 ? 8.922 -9.369 -9.373 1.00 98.12 98 ARG A O 1
ATOM 777 N N . THR A 1 99 ? 9.729 -7.555 -8.333 1.00 98.00 99 THR A N 1
ATOM 778 C CA . THR A 1 99 ? 9.282 -6.581 -9.335 1.00 98.00 99 THR A CA 1
ATOM 779 C C . THR A 1 99 ? 9.995 -6.779 -10.672 1.00 98.00 99 THR A C 1
ATOM 781 O O . THR A 1 99 ? 11.223 -6.777 -10.755 1.00 98.00 99 THR A O 1
ATOM 784 N N . GLY A 1 100 ? 9.236 -6.880 -11.759 1.00 97.12 100 GLY A N 1
ATOM 785 C CA . GLY A 1 100 ? 9.745 -7.124 -13.110 1.00 97.12 100 GLY A CA 1
ATOM 786 C C . GLY A 1 100 ? 9.992 -8.594 -13.442 1.00 97.12 100 GLY A C 1
ATOM 787 O O . GLY A 1 100 ? 10.495 -8.868 -14.529 1.00 97.12 100 GLY A O 1
ATOM 788 N N . GLU A 1 101 ? 9.638 -9.513 -12.543 1.00 97.50 101 GLU A N 1
ATOM 789 C CA . GLU A 1 101 ? 9.586 -10.956 -12.791 1.00 97.50 101 GLU A CA 1
ATOM 790 C C . GLU A 1 101 ? 8.149 -11.465 -12.634 1.00 97.50 101 GLU A C 1
ATOM 792 O O . GLU A 1 101 ? 7.511 -11.826 -13.619 1.00 97.50 101 GLU A O 1
ATOM 797 N N . SER A 1 102 ? 7.633 -11.444 -11.402 1.00 95.75 102 SER A N 1
ATOM 798 C CA . SER A 1 102 ? 6.300 -11.954 -11.042 1.00 95.75 102 SER A CA 1
ATOM 799 C C . SER A 1 102 ? 5.312 -10.850 -10.658 1.00 95.75 102 SER A C 1
ATOM 801 O O . SER A 1 102 ? 4.115 -11.103 -10.548 1.00 95.75 102 SER A O 1
ATOM 803 N N . VAL A 1 103 ? 5.799 -9.616 -10.495 1.00 96.75 103 VAL A N 1
ATOM 804 C CA . VAL A 1 103 ? 4.995 -8.428 -10.191 1.00 96.75 103 VAL A CA 1
ATOM 805 C C . VAL A 1 103 ? 5.338 -7.312 -11.167 1.00 96.75 103 VAL A C 1
ATOM 807 O O . VAL A 1 103 ? 6.510 -7.090 -11.462 1.00 96.75 103 VAL A O 1
ATOM 810 N N . VAL A 1 104 ? 4.333 -6.581 -11.642 1.00 97.56 104 VAL A N 1
ATOM 811 C CA . VAL A 1 104 ? 4.507 -5.386 -12.475 1.00 97.56 104 VAL A CA 1
ATOM 812 C C . VAL A 1 104 ? 3.574 -4.270 -12.015 1.00 97.56 104 VAL A C 1
ATOM 814 O O . VAL A 1 104 ? 2.559 -4.524 -11.370 1.00 97.56 104 VAL A O 1
ATOM 817 N N . SER A 1 105 ? 3.913 -3.034 -12.370 1.00 97.50 105 SER A N 1
ATOM 818 C CA . SER A 1 105 ? 3.041 -1.868 -12.247 1.00 97.50 105 SER A CA 1
ATOM 819 C C . SER A 1 105 ? 2.590 -1.452 -13.642 1.00 97.50 105 SER A C 1
ATOM 821 O O . SER A 1 105 ? 3.401 -1.441 -14.569 1.00 97.50 105 SER A O 1
ATOM 823 N N . VAL A 1 106 ? 1.306 -1.144 -13.794 1.00 97.88 106 VAL A N 1
ATOM 824 C CA . VAL A 1 106 ? 0.701 -0.771 -15.075 1.00 97.88 106 VAL A CA 1
ATOM 825 C C . VAL A 1 106 ? -0.117 0.498 -14.871 1.00 97.88 106 VAL A C 1
ATOM 827 O O . VAL A 1 106 ? -0.861 0.587 -13.895 1.00 97.88 106 VAL A O 1
ATOM 830 N N . ASP A 1 107 ? 0.047 1.477 -15.757 1.00 97.12 107 ASP A N 1
ATOM 831 C CA . ASP A 1 107 ? -0.771 2.695 -15.772 1.00 97.12 107 ASP A CA 1
ATOM 832 C C . ASP A 1 107 ? -2.004 2.563 -16.688 1.00 97.12 107 ASP A C 1
ATOM 834 O O . ASP A 1 107 ? -2.247 1.515 -17.288 1.00 97.12 107 ASP A O 1
ATOM 838 N N . GLY A 1 108 ? -2.824 3.618 -16.761 1.00 96.81 108 GLY A N 1
ATOM 839 C CA . GLY A 1 108 ? -4.074 3.615 -17.535 1.00 96.81 108 GLY A CA 1
ATOM 840 C C . GLY A 1 108 ? -3.875 3.410 -19.041 1.00 96.81 108 GLY A C 1
ATOM 841 O O . GLY A 1 108 ? -4.707 2.771 -19.688 1.00 96.81 108 GLY A O 1
ATOM 842 N N . ASP A 1 109 ? -2.736 3.859 -19.570 1.00 97.62 109 ASP A N 1
ATOM 843 C CA . ASP A 1 109 ? -2.354 3.695 -20.978 1.00 97.62 109 ASP A CA 1
ATOM 844 C C . ASP A 1 109 ? -1.765 2.301 -21.262 1.00 97.62 109 ASP A C 1
ATOM 846 O O . ASP A 1 109 ? -1.421 1.966 -22.398 1.00 97.62 109 ASP A O 1
ATOM 850 N N . GLY A 1 110 ? -1.677 1.448 -20.237 1.00 98.38 110 GLY A N 1
ATOM 851 C CA . GLY A 1 110 ? -1.172 0.086 -20.337 1.00 98.38 110 GLY A CA 1
ATOM 852 C C . GLY A 1 110 ? 0.348 -0.003 -20.273 1.00 98.38 110 GLY A C 1
ATOM 853 O O . GLY A 1 110 ? 0.882 -1.097 -20.443 1.00 98.38 110 GLY A O 1
ATOM 854 N N . THR A 1 111 ? 1.072 1.089 -20.019 1.00 98.62 111 THR A N 1
ATOM 855 C CA . THR A 1 111 ? 2.534 1.042 -19.940 1.00 98.62 111 THR A CA 1
ATOM 856 C C . THR A 1 111 ? 2.952 0.227 -18.728 1.00 98.62 111 THR A C 1
ATOM 858 O O . THR A 1 111 ? 2.612 0.537 -17.584 1.00 98.62 111 THR A O 1
ATOM 861 N N . VAL A 1 112 ? 3.719 -0.827 -18.978 1.00 98.75 112 VAL A N 1
ATOM 862 C CA . VAL A 1 112 ? 4.188 -1.755 -17.958 1.00 98.75 112 VAL A CA 1
ATOM 863 C C . VAL A 1 112 ? 5.568 -1.330 -17.491 1.00 98.75 112 VAL A C 1
ATOM 865 O O . VAL A 1 112 ? 6.507 -1.215 -18.277 1.00 98.75 112 VAL A O 1
ATOM 868 N N . ARG A 1 113 ? 5.719 -1.167 -16.182 1.00 98.56 113 ARG A N 1
ATOM 869 C CA . ARG A 1 113 ? 6.999 -0.967 -15.498 1.00 98.56 113 ARG A CA 1
ATOM 870 C C . ARG A 1 113 ? 7.190 -2.076 -14.481 1.00 98.56 113 ARG A C 1
ATOM 872 O O . ARG A 1 113 ? 6.235 -2.704 -14.027 1.00 98.56 113 ARG A O 1
ATOM 879 N N . ARG A 1 114 ? 8.437 -2.328 -14.082 1.00 97.50 114 ARG A N 1
ATOM 880 C CA . ARG A 1 114 ? 8.685 -3.346 -13.050 1.00 97.50 114 ARG A CA 1
ATOM 881 C C . ARG A 1 114 ? 8.099 -2.942 -11.694 1.00 97.50 114 ARG A C 1
ATOM 883 O O . ARG A 1 114 ? 7.549 -3.780 -10.998 1.00 97.50 114 ARG A O 1
ATOM 890 N N . CYS A 1 115 ? 8.204 -1.664 -11.342 1.00 97.81 115 CYS A N 1
ATOM 891 C CA . CYS A 1 115 ? 7.788 -1.081 -10.070 1.00 97.81 115 CYS A CA 1
ATOM 892 C C . CYS A 1 115 ? 7.262 0.333 -10.335 1.00 97.81 115 CYS A C 1
ATOM 894 O O . CYS A 1 115 ? 7.737 0.983 -11.265 1.00 97.81 115 CYS A O 1
ATOM 896 N N . HIS A 1 116 ? 6.344 0.826 -9.503 1.00 96.25 116 HIS A N 1
ATOM 897 C CA . HIS A 1 116 ? 5.796 2.182 -9.614 1.00 96.25 116 HIS A CA 1
ATOM 898 C C . HIS A 1 116 ? 6.885 3.273 -9.587 1.00 96.25 116 HIS A C 1
ATOM 900 O O . HIS A 1 116 ? 6.798 4.269 -10.297 1.00 96.25 116 HIS A O 1
ATOM 906 N N . PHE A 1 117 ? 7.958 3.046 -8.824 1.00 95.38 117 PHE A N 1
ATOM 907 C CA . PHE A 1 117 ? 9.050 4.007 -8.633 1.00 95.38 117 PHE A CA 1
ATOM 908 C C . PHE A 1 117 ? 10.217 3.828 -9.615 1.00 95.38 117 PHE A C 1
ATOM 910 O O . PHE A 1 117 ? 11.127 4.655 -9.661 1.00 95.38 117 PHE A O 1
ATOM 917 N N . VAL A 1 118 ? 10.213 2.760 -10.420 1.00 96.88 118 VAL A N 1
ATOM 918 C CA . VAL A 1 118 ? 11.257 2.505 -11.422 1.00 96.88 118 VAL A CA 1
ATOM 919 C C . VAL A 1 118 ? 10.704 2.846 -12.796 1.00 96.88 118 VAL A C 1
ATOM 921 O O . VAL A 1 118 ? 9.906 2.101 -13.356 1.00 96.88 118 VAL A O 1
ATOM 924 N N . ARG A 1 119 ? 11.158 3.973 -13.350 1.00 95.88 119 ARG A N 1
ATOM 925 C CA . ARG A 1 119 ? 10.591 4.564 -14.574 1.00 95.88 119 ARG A CA 1
ATOM 926 C C . ARG A 1 119 ? 10.838 3.755 -15.847 1.00 95.88 119 ARG A C 1
ATOM 928 O O . ARG A 1 119 ? 10.113 3.953 -16.814 1.00 95.88 119 ARG A O 1
ATOM 935 N N . THR A 1 120 ? 11.834 2.867 -15.856 1.00 97.19 120 THR A N 1
ATOM 936 C CA . THR A 1 120 ? 12.164 2.041 -17.024 1.00 97.19 120 THR A CA 1
ATOM 937 C C . THR A 1 120 ? 10.980 1.172 -17.432 1.00 97.19 120 THR A C 1
ATOM 939 O O . THR A 1 120 ? 10.508 0.330 -16.664 1.00 97.19 120 THR A O 1
ATOM 942 N N . GLU A 1 121 ? 10.538 1.371 -18.666 1.00 98.12 121 GLU A N 1
ATOM 943 C CA . GLU A 1 121 ? 9.420 0.657 -19.264 1.00 98.12 121 GLU A CA 1
ATOM 944 C C . GLU A 1 121 ? 9.846 -0.741 -19.706 1.00 98.12 121 GLU A C 1
ATOM 946 O O . GLU A 1 121 ? 10.972 -0.974 -20.149 1.00 98.12 121 GLU A O 1
ATOM 951 N N . LEU A 1 122 ? 8.934 -1.691 -19.533 1.00 98.44 122 LEU A N 1
ATOM 952 C CA . LEU A 1 122 ? 9.086 -3.075 -19.961 1.00 98.44 122 LEU A CA 1
ATOM 953 C C . LEU A 1 122 ? 8.366 -3.331 -21.290 1.00 98.44 122 LEU A C 1
ATOM 955 O O . LEU A 1 122 ? 8.747 -4.257 -21.996 1.00 98.44 122 LEU A O 1
ATOM 959 N N . GLY A 1 123 ? 7.348 -2.530 -21.611 1.00 98.44 123 GLY A N 1
ATOM 960 C CA . GLY A 1 123 ? 6.469 -2.661 -22.774 1.00 98.44 123 GLY A CA 1
ATOM 961 C C . GLY A 1 123 ? 5.047 -2.217 -22.420 1.00 98.44 123 GLY A C 1
ATOM 962 O O . GLY A 1 123 ? 4.856 -1.510 -21.431 1.00 98.44 123 GLY A O 1
ATOM 963 N N . ASN A 1 124 ? 4.047 -2.661 -23.177 1.00 98.62 124 ASN A N 1
ATOM 964 C CA . ASN A 1 124 ? 2.635 -2.347 -22.956 1.00 98.62 124 ASN A CA 1
ATOM 965 C C . ASN A 1 124 ? 1.798 -3.615 -22.682 1.00 98.62 124 ASN A C 1
ATOM 967 O O . ASN A 1 124 ? 2.067 -4.695 -23.213 1.00 98.62 124 ASN A O 1
ATOM 971 N N . LEU A 1 125 ? 0.797 -3.498 -21.808 1.00 98.44 125 LEU A N 1
ATOM 972 C CA . LEU A 1 125 ? -0.108 -4.575 -21.408 1.00 98.44 125 LEU A CA 1
ATOM 973 C C . LEU A 1 125 ? -1.009 -5.008 -22.567 1.00 98.44 125 LEU A C 1
ATOM 975 O O . LEU A 1 125 ? -1.252 -6.205 -22.727 1.00 98.44 125 LEU A O 1
ATOM 979 N N . TYR A 1 126 ? -1.498 -4.050 -23.356 1.00 98.19 126 TYR A N 1
ATOM 980 C CA . TYR A 1 126 ? -2.514 -4.275 -24.381 1.00 98.19 126 TYR A CA 1
ATOM 981 C C . TYR A 1 126 ? -1.965 -4.994 -25.618 1.00 98.19 126 TYR A C 1
ATOM 983 O O . TYR A 1 126 ? -2.688 -5.777 -26.229 1.00 98.19 126 TYR A O 1
ATOM 991 N N . ASP A 1 127 ? -0.690 -4.788 -25.957 1.00 98.19 127 ASP A N 1
ATOM 992 C CA . ASP A 1 127 ? -0.012 -5.506 -27.048 1.00 98.19 127 ASP A CA 1
ATOM 993 C C . ASP A 1 127 ? 0.849 -6.690 -26.564 1.00 98.19 127 ASP A C 1
ATOM 995 O O . ASP A 1 127 ? 1.337 -7.487 -27.365 1.00 98.19 127 ASP A O 1
ATOM 999 N N . GLY A 1 128 ? 1.025 -6.840 -25.246 1.00 98.25 128 GLY A N 1
ATOM 1000 C CA . GLY A 1 128 ? 1.780 -7.933 -24.637 1.00 98.25 128 GLY A CA 1
ATOM 1001 C C . GLY A 1 128 ? 3.303 -7.830 -24.772 1.00 98.25 128 GLY A C 1
ATOM 1002 O O . GLY A 1 128 ? 4.000 -8.752 -24.337 1.00 98.25 128 GLY A O 1
ATOM 1003 N N . SER A 1 129 ? 3.841 -6.730 -25.309 1.00 98.31 129 SER A N 1
ATOM 1004 C CA . SER A 1 129 ? 5.284 -6.528 -25.530 1.00 98.31 129 SER A CA 1
ATOM 1005 C C . SER A 1 129 ? 6.114 -6.620 -24.245 1.00 98.31 129 SER A C 1
ATOM 1007 O O . SER A 1 129 ? 7.266 -7.057 -24.278 1.00 98.31 129 SER A O 1
ATOM 1009 N N . TYR A 1 130 ? 5.510 -6.321 -23.090 1.00 98.38 130 TYR A N 1
ATOM 1010 C CA . TYR A 1 130 ? 6.170 -6.394 -21.783 1.00 98.38 130 TYR A CA 1
ATOM 1011 C C . TYR A 1 130 ? 6.692 -7.788 -21.409 1.00 98.38 130 TYR A C 1
ATOM 1013 O O . TYR A 1 130 ? 7.632 -7.911 -20.618 1.00 98.38 130 TYR A O 1
ATOM 1021 N N . ARG A 1 131 ? 6.086 -8.852 -21.952 1.00 98.12 131 ARG A N 1
ATOM 1022 C CA . ARG A 1 131 ? 6.347 -10.239 -21.536 1.00 98.12 131 ARG A CA 1
ATOM 1023 C C . ARG A 1 131 ? 7.798 -10.650 -21.759 1.00 98.12 131 ARG A C 1
ATOM 1025 O O . ARG A 1 131 ? 8.380 -11.296 -20.894 1.00 98.12 131 ARG A O 1
ATOM 1032 N N . ALA A 1 132 ? 8.396 -10.231 -22.875 1.00 97.75 132 ALA A N 1
ATOM 1033 C CA . ALA A 1 132 ? 9.788 -10.543 -23.202 1.00 97.75 132 ALA A CA 1
ATOM 1034 C C . ALA A 1 132 ? 10.796 -9.871 -22.249 1.00 97.75 132 ALA A C 1
ATOM 1036 O O . ALA A 1 132 ? 11.945 -10.297 -22.146 1.00 97.75 132 ALA A O 1
ATOM 1037 N N . ALA A 1 133 ? 10.374 -8.824 -21.534 1.00 97.50 133 ALA A N 1
ATOM 1038 C CA . ALA A 1 133 ? 11.212 -8.100 -20.592 1.00 97.50 133 ALA A CA 1
ATOM 1039 C C . ALA A 1 133 ? 11.126 -8.642 -19.151 1.00 97.50 133 ALA A C 1
ATOM 1041 O O . ALA A 1 133 ? 11.882 -8.169 -18.292 1.00 97.50 133 ALA A O 1
ATOM 1042 N N . LEU A 1 134 ? 10.256 -9.615 -18.857 1.00 98.25 134 LEU A N 1
ATOM 1043 C CA . LEU A 1 134 ? 10.128 -10.191 -17.516 1.00 98.25 134 LEU A CA 1
ATOM 1044 C C . LEU A 1 134 ? 11.342 -11.062 -17.172 1.00 98.25 134 LEU A C 1
ATOM 1046 O O . LEU A 1 134 ? 11.666 -12.003 -17.889 1.00 98.25 134 LEU A O 1
ATOM 1050 N N . ARG A 1 135 ? 12.036 -10.720 -16.083 1.00 98.19 135 ARG A N 1
ATOM 1051 C CA . ARG A 1 135 ? 13.169 -11.477 -15.529 1.00 98.19 135 ARG A CA 1
ATOM 1052 C C . ARG A 1 135 ? 13.532 -10.969 -14.127 1.00 98.19 135 ARG A C 1
ATOM 1054 O O . ARG A 1 135 ? 13.347 -9.769 -13.873 1.00 98.19 135 ARG A O 1
ATOM 1061 N N . PRO A 1 136 ? 14.134 -11.815 -13.272 1.00 98.06 136 PRO A N 1
ATOM 1062 C CA . PRO A 1 136 ? 14.692 -11.387 -11.994 1.00 98.06 136 PRO A CA 1
ATOM 1063 C C . PRO A 1 136 ? 15.690 -10.244 -12.174 1.00 98.06 136 PRO A C 1
ATOM 1065 O O . PRO A 1 136 ? 16.513 -10.251 -13.096 1.00 98.06 136 PRO A O 1
ATOM 1068 N N . ARG A 1 137 ? 15.620 -9.244 -11.295 1.00 97.38 137 ARG A N 1
ATOM 1069 C CA . ARG A 1 137 ? 16.566 -8.124 -11.247 1.00 97.38 137 ARG A CA 1
ATOM 1070 C C . ARG A 1 137 ? 16.666 -7.602 -9.811 1.00 97.38 137 ARG A C 1
ATOM 1072 O O . ARG A 1 137 ? 15.625 -7.467 -9.167 1.00 97.38 137 ARG A O 1
ATOM 1079 N N . PRO A 1 138 ? 17.848 -7.185 -9.337 1.00 98.19 138 PRO A N 1
ATOM 1080 C CA . PRO A 1 138 ? 17.947 -6.494 -8.057 1.00 98.19 138 PRO A CA 1
ATOM 1081 C C . PRO A 1 138 ? 17.197 -5.153 -8.081 1.00 98.19 138 PRO A C 1
ATOM 1083 O O . PRO A 1 138 ? 16.958 -4.582 -9.156 1.00 98.19 138 PRO A O 1
ATOM 1086 N N . CYS A 1 139 ? 16.806 -4.642 -6.914 1.00 98.31 139 CYS A N 1
ATOM 1087 C CA . CYS A 1 139 ? 16.215 -3.309 -6.809 1.00 98.31 139 CYS A CA 1
ATOM 1088 C C . CYS A 1 139 ? 17.269 -2.229 -7.150 1.00 98.31 139 CYS A C 1
ATOM 1090 O O . CYS A 1 139 ? 18.388 -2.283 -6.633 1.00 98.31 139 CYS A O 1
ATOM 1092 N N . PRO A 1 140 ? 16.947 -1.258 -8.030 1.00 97.75 140 PRO A N 1
ATOM 1093 C CA . PRO A 1 140 ? 17.876 -0.191 -8.402 1.00 97.75 140 PRO A CA 1
ATOM 1094 C C . PRO A 1 140 ? 17.842 1.006 -7.439 1.00 97.75 140 PRO A C 1
ATOM 1096 O O . PRO A 1 140 ? 18.701 1.877 -7.529 1.00 97.75 140 PRO A O 1
ATOM 1099 N N . LEU A 1 141 ? 16.833 1.095 -6.566 1.00 97.88 141 LEU A N 1
ATOM 1100 C CA . LEU A 1 141 ? 16.681 2.210 -5.634 1.00 97.88 141 LEU A CA 1
ATOM 1101 C C . LEU A 1 141 ? 17.578 1.999 -4.417 1.00 97.88 141 LEU A C 1
ATOM 1103 O O . LEU A 1 141 ? 17.693 0.883 -3.923 1.00 97.88 141 LEU A O 1
ATOM 1107 N N . ALA A 1 142 ? 18.178 3.072 -3.900 1.00 97.88 142 ALA A N 1
ATOM 1108 C CA . ALA A 1 142 ? 18.933 3.014 -2.647 1.00 97.88 142 ALA A CA 1
ATOM 1109 C C . ALA A 1 142 ? 18.032 2.600 -1.476 1.00 97.88 142 ALA A C 1
ATOM 1111 O O . ALA A 1 142 ? 18.383 1.724 -0.683 1.00 97.88 142 ALA A O 1
ATOM 1112 N N . VAL A 1 143 ? 16.840 3.192 -1.423 1.00 97.12 143 VAL A N 1
ATOM 1113 C CA . VAL A 1 143 ? 15.864 3.051 -0.346 1.00 97.12 143 VAL A CA 1
ATOM 1114 C C . VAL A 1 143 ? 14.480 2.798 -0.947 1.00 97.12 143 VAL A C 1
ATOM 1116 O O . VAL A 1 143 ? 14.143 3.365 -1.985 1.00 97.12 143 VAL A O 1
ATOM 1119 N N . CYS A 1 144 ? 13.698 1.930 -0.309 1.00 97.06 144 CYS A N 1
ATOM 1120 C CA . CYS A 1 144 ? 12.312 1.642 -0.652 1.00 97.06 144 CYS A CA 1
ATOM 1121 C C . CYS A 1 144 ? 11.426 1.848 0.581 1.00 97.06 144 CYS A C 1
ATOM 1123 O O . CYS A 1 144 ? 11.625 1.200 1.604 1.00 97.06 144 CYS A O 1
ATOM 1125 N N . ASP A 1 145 ? 10.460 2.751 0.490 1.00 94.12 145 ASP A N 1
ATOM 1126 C CA . ASP A 1 145 ? 9.654 3.252 1.613 1.00 94.12 145 ASP A CA 1
ATOM 1127 C C . ASP A 1 145 ? 8.139 3.087 1.406 1.00 94.12 145 ASP A C 1
ATOM 1129 O O . ASP A 1 145 ? 7.357 3.162 2.349 1.00 94.12 145 ASP A O 1
ATOM 1133 N N . CYS A 1 146 ? 7.704 2.788 0.186 1.00 93.06 146 CYS A N 1
ATOM 1134 C CA . CYS A 1 146 ? 6.298 2.580 -0.123 1.00 93.06 146 CYS A CA 1
ATOM 1135 C C . CYS A 1 146 ? 5.903 1.099 -0.046 1.00 93.06 146 CYS A C 1
ATOM 1137 O O . CYS A 1 146 ? 6.588 0.243 -0.610 1.00 93.06 146 CYS A O 1
ATOM 1139 N N . HIS A 1 147 ? 4.751 0.797 0.565 1.00 95.94 147 HIS A N 1
ATOM 1140 C CA . HIS A 1 147 ? 4.260 -0.578 0.737 1.00 95.94 147 HIS A CA 1
ATOM 1141 C C . HIS A 1 147 ? 4.196 -1.371 -0.569 1.00 95.94 147 HIS A C 1
ATOM 1143 O O . HIS A 1 147 ? 4.723 -2.476 -0.634 1.00 95.94 147 HIS A O 1
ATOM 1149 N N . ILE A 1 148 ? 3.637 -0.785 -1.633 1.00 95.81 148 ILE A N 1
ATOM 1150 C CA . ILE A 1 148 ? 3.538 -1.430 -2.955 1.00 95.81 148 ILE A CA 1
ATOM 1151 C C . ILE A 1 148 ? 4.908 -1.722 -3.598 1.00 95.81 148 ILE A C 1
ATOM 1153 O O . ILE A 1 148 ? 4.983 -2.402 -4.616 1.00 95.81 148 ILE A O 1
ATOM 1157 N N . GLY A 1 149 ? 5.993 -1.185 -3.033 1.00 96.75 149 GLY A N 1
ATOM 1158 C CA . GLY A 1 149 ? 7.369 -1.498 -3.395 1.00 96.75 149 GLY A CA 1
ATOM 1159 C C . GLY A 1 149 ? 7.997 -2.496 -2.424 1.00 96.75 149 GLY A C 1
ATOM 1160 O O . GLY A 1 149 ? 8.339 -3.610 -2.826 1.00 96.75 149 GLY A O 1
ATOM 1161 N N . TYR A 1 150 ? 8.142 -2.116 -1.147 1.00 97.56 150 TYR A N 1
ATOM 1162 C CA . TYR A 1 150 ? 8.934 -2.892 -0.186 1.00 97.56 150 TYR A CA 1
ATOM 1163 C C . TYR A 1 150 ? 8.323 -4.262 0.100 1.00 97.56 150 TYR A C 1
ATOM 1165 O O . TYR A 1 150 ? 9.060 -5.197 0.392 1.00 97.56 150 TYR A O 1
ATOM 1173 N N . VAL A 1 151 ? 7.002 -4.434 -0.050 1.00 98.00 151 VAL A N 1
ATOM 1174 C CA . VAL A 1 151 ? 6.347 -5.739 0.139 1.00 98.00 151 VAL A CA 1
ATOM 1175 C C . VAL A 1 151 ? 6.905 -6.806 -0.812 1.00 98.00 151 VAL A C 1
ATOM 1177 O O . VAL A 1 151 ? 6.771 -7.997 -0.556 1.00 98.00 151 VAL A O 1
ATOM 1180 N N . HIS A 1 152 ? 7.564 -6.390 -1.898 1.00 98.19 152 HIS A N 1
ATOM 1181 C CA . HIS A 1 152 ? 8.189 -7.254 -2.895 1.00 98.19 152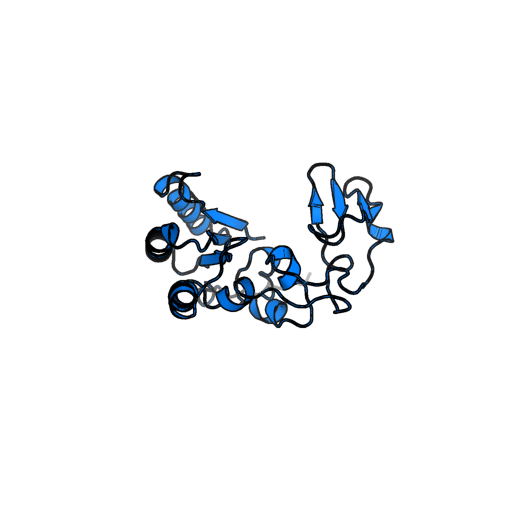 HIS A CA 1
ATOM 1182 C C . HIS A 1 152 ? 9.701 -7.443 -2.725 1.00 98.19 152 HIS A C 1
ATOM 1184 O O . HIS A 1 152 ? 10.292 -8.162 -3.534 1.00 98.19 152 HIS A O 1
ATOM 1190 N N . LEU A 1 153 ? 10.326 -6.830 -1.715 1.00 98.12 153 LEU A N 1
ATOM 1191 C CA . LEU A 1 153 ? 11.700 -7.145 -1.323 1.00 98.12 153 LEU A CA 1
ATOM 1192 C C . LEU A 1 153 ? 11.729 -8.525 -0.672 1.00 98.12 153 LEU A C 1
ATOM 1194 O O . LEU A 1 153 ? 11.068 -8.764 0.334 1.00 98.12 153 LEU A O 1
ATOM 1198 N N . GLU A 1 154 ? 12.513 -9.436 -1.240 1.00 98.12 154 GLU A N 1
ATOM 1199 C CA . GLU A 1 154 ? 12.567 -10.828 -0.771 1.00 98.12 154 GLU A CA 1
ATOM 1200 C C . GLU A 1 154 ? 13.311 -10.975 0.560 1.00 98.12 154 GLU A C 1
ATOM 1202 O O . GLU A 1 154 ? 13.233 -12.013 1.208 1.00 98.12 154 GLU A O 1
ATOM 1207 N N . THR A 1 155 ? 14.005 -9.923 0.992 1.00 97.69 155 THR A N 1
ATOM 1208 C CA . THR A 1 155 ? 14.651 -9.838 2.305 1.00 97.69 155 THR A CA 1
ATOM 1209 C C . THR A 1 155 ? 13.673 -9.559 3.445 1.00 97.69 155 THR A C 1
ATOM 1211 O O . THR A 1 155 ? 14.057 -9.673 4.607 1.00 97.69 155 THR A O 1
ATOM 1214 N N . LEU A 1 156 ? 12.423 -9.191 3.142 1.00 97.81 156 LEU A N 1
ATOM 1215 C CA . LEU A 1 156 ? 11.379 -8.964 4.136 1.00 97.81 156 LEU A CA 1
ATOM 1216 C C . LEU A 1 156 ? 10.428 -10.169 4.198 1.00 97.81 156 LEU A C 1
ATOM 1218 O O . LEU A 1 156 ? 10.073 -10.729 3.160 1.00 97.81 156 LEU A O 1
ATOM 1222 N N . PRO A 1 157 ? 9.909 -10.532 5.385 1.00 97.44 157 PRO A N 1
ATOM 1223 C CA . PRO A 1 157 ? 9.051 -11.710 5.558 1.00 97.44 157 PRO A CA 1
ATOM 1224 C C . PRO A 1 157 ? 7.611 -11.482 5.063 1.00 97.44 157 PRO A C 1
ATOM 1226 O O . PRO A 1 157 ? 6.693 -12.224 5.405 1.00 97.44 157 PRO A O 1
ATOM 1229 N N . LEU A 1 158 ? 7.361 -10.424 4.289 1.00 97.69 158 LEU A N 1
ATOM 1230 C CA . LEU A 1 158 ? 6.009 -9.932 4.029 1.00 97.69 158 LEU A CA 1
ATOM 1231 C C . LEU A 1 158 ? 5.200 -10.847 3.104 1.00 97.69 158 LEU A C 1
ATOM 1233 O O . LEU A 1 158 ? 3.976 -10.886 3.201 1.00 97.69 158 LEU A O 1
ATOM 1237 N N . TYR A 1 159 ? 5.861 -11.643 2.262 1.00 97.31 159 TYR A N 1
ATOM 1238 C CA . TYR A 1 159 ? 5.170 -12.684 1.498 1.00 97.31 159 TYR A CA 1
ATOM 1239 C C . TYR A 1 159 ? 4.641 -13.812 2.388 1.00 97.31 159 TYR A C 1
ATOM 1241 O O . TYR A 1 159 ? 3.582 -14.348 2.081 1.00 97.31 159 TYR A O 1
ATOM 1249 N N . ASP A 1 160 ? 5.298 -14.119 3.507 1.00 97.06 160 ASP A N 1
ATOM 1250 C CA . ASP A 1 160 ? 4.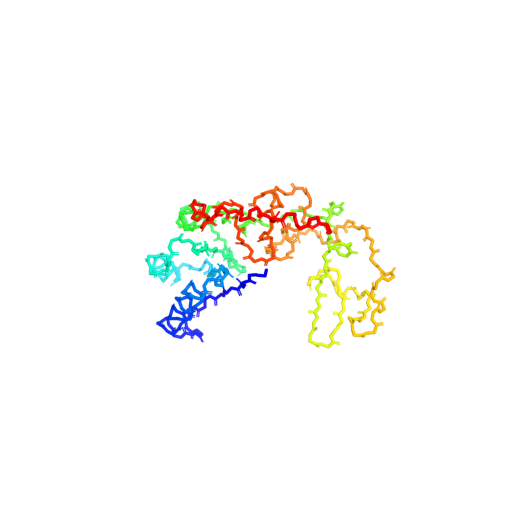784 -15.093 4.477 1.00 97.06 160 ASP A CA 1
ATOM 1251 C C . ASP A 1 160 ? 3.678 -14.472 5.336 1.00 97.06 160 ASP A C 1
ATOM 1253 O O . ASP A 1 160 ? 2.643 -15.095 5.574 1.00 97.06 160 ASP A O 1
ATOM 1257 N N . VAL A 1 161 ? 3.856 -13.205 5.733 1.00 97.69 161 VAL A N 1
ATOM 1258 C CA . VAL A 1 161 ? 2.860 -12.443 6.503 1.00 97.69 161 VAL A CA 1
ATOM 1259 C C . VAL A 1 161 ? 1.542 -12.318 5.742 1.00 97.69 161 VAL A C 1
ATOM 1261 O O . VAL A 1 161 ? 0.481 -12.527 6.326 1.00 97.69 161 VAL A O 1
ATOM 1264 N N . PHE A 1 162 ? 1.579 -11.974 4.452 1.00 97.06 162 PHE A N 1
ATOM 1265 C CA . PHE A 1 162 ? 0.369 -11.745 3.657 1.00 97.06 162 PHE A CA 1
ATOM 1266 C C . PHE A 1 162 ? -0.078 -12.969 2.849 1.00 97.06 162 PHE A C 1
ATOM 1268 O O . PHE A 1 162 ? -1.266 -13.101 2.552 1.00 97.06 162 PHE A O 1
ATOM 1275 N N . ALA A 1 163 ? 0.832 -13.876 2.484 1.00 94.56 163 ALA A N 1
ATOM 1276 C CA . ALA A 1 163 ? 0.569 -15.046 1.645 1.00 94.56 163 ALA A CA 1
ATOM 1277 C C . ALA A 1 163 ? -0.269 -14.702 0.394 1.00 94.56 163 ALA A C 1
ATOM 1279 O O . ALA A 1 163 ? 0.179 -14.000 -0.507 1.00 94.56 163 ALA A O 1
ATOM 1280 N N . GLY A 1 164 ? -1.521 -15.162 0.331 1.00 91.44 164 GLY A N 1
ATOM 1281 C CA . GLY A 1 164 ? -2.443 -14.875 -0.774 1.00 91.44 164 GLY A CA 1
ATOM 1282 C C . GLY A 1 164 ? -3.120 -13.496 -0.735 1.00 91.44 164 GLY A C 1
ATOM 1283 O O . GLY A 1 164 ? -4.094 -13.304 -1.462 1.00 91.44 164 GLY A O 1
ATOM 1284 N N . GLY A 1 165 ? -2.692 -12.585 0.144 1.00 95.06 165 GLY A N 1
ATOM 1285 C CA . GLY A 1 165 ? -3.251 -11.240 0.335 1.00 95.06 165 GLY A CA 1
ATOM 1286 C C . GLY A 1 165 ? -2.228 -10.111 0.192 1.00 95.06 165 GLY A C 1
ATOM 1287 O O . GLY A 1 165 ? -2.445 -9.039 0.749 1.00 95.06 165 GLY A O 1
ATOM 1288 N N . VAL A 1 166 ? -1.103 -10.349 -0.497 1.00 96.06 166 VAL A N 1
ATOM 1289 C CA . VAL A 1 166 ? -0.003 -9.374 -0.654 1.00 96.06 166 VAL A CA 1
ATOM 1290 C C . VAL A 1 166 ? -0.477 -8.078 -1.310 1.00 96.06 166 VAL A C 1
ATOM 1292 O O . VAL A 1 166 ? -0.211 -7.003 -0.785 1.00 96.06 166 VAL A O 1
ATOM 1295 N N . LEU A 1 167 ? -1.188 -8.166 -2.441 1.00 93.75 167 LEU A N 1
ATOM 1296 C CA . LEU A 1 167 ? -1.593 -6.980 -3.205 1.00 93.75 167 LEU A CA 1
ATOM 1297 C C . LEU A 1 167 ? -2.638 -6.145 -2.473 1.00 93.75 167 LEU A C 1
ATOM 1299 O O . LEU A 1 167 ? -2.673 -4.934 -2.642 1.00 93.75 167 LEU A O 1
ATOM 1303 N N . GLU A 1 168 ? -3.482 -6.785 -1.670 1.00 95.19 168 GLU A N 1
ATOM 1304 C CA . GLU A 1 168 ? -4.537 -6.125 -0.911 1.00 95.19 168 GLU A CA 1
ATOM 1305 C C . GLU A 1 168 ? -4.129 -5.825 0.538 1.00 95.19 168 GLU A C 1
ATOM 1307 O O . GLU A 1 168 ? -4.954 -5.325 1.297 1.00 95.19 168 GLU A O 1
ATOM 1312 N N . ARG A 1 169 ? -2.882 -6.125 0.936 1.00 96.75 169 ARG A N 1
ATOM 1313 C CA . ARG A 1 169 ? -2.359 -5.977 2.308 1.00 96.75 169 ARG A CA 1
ATOM 1314 C C . ARG A 1 169 ? -3.276 -6.612 3.359 1.00 96.75 169 ARG A C 1
ATOM 1316 O O . ARG A 1 169 ? -3.655 -5.983 4.340 1.00 96.75 169 ARG A O 1
ATOM 1323 N N . ILE A 1 170 ? -3.657 -7.871 3.151 1.00 97.12 170 ILE A N 1
ATOM 1324 C CA . ILE A 1 170 ? 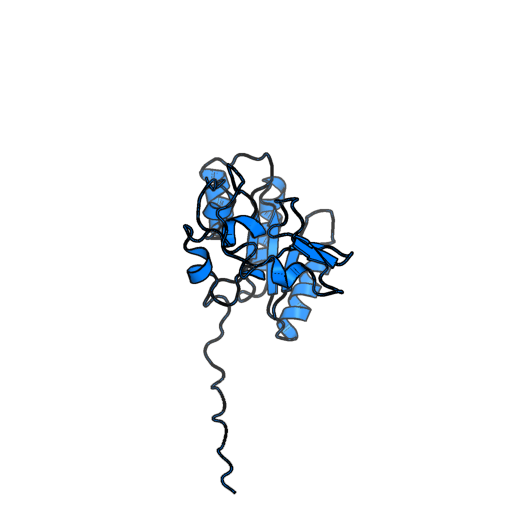-4.469 -8.649 4.102 1.00 97.12 170 ILE A CA 1
ATOM 1325 C C . ILE A 1 170 ? -3.600 -9.767 4.687 1.00 97.12 170 ILE A C 1
ATOM 1327 O O . ILE A 1 170 ? -3.251 -10.687 3.943 1.00 97.12 170 ILE A O 1
ATOM 1331 N N . PRO A 1 171 ? -3.235 -9.721 5.985 1.00 97.06 171 PRO A N 1
ATOM 1332 C CA . PRO A 1 171 ? -2.413 -10.759 6.597 1.00 97.06 171 PRO A CA 1
ATOM 1333 C C . PRO A 1 171 ? -3.063 -12.140 6.525 1.00 97.06 171 PRO A C 1
ATOM 1335 O O . PRO A 1 171 ? -4.285 -12.293 6.641 1.00 97.06 171 PRO A O 1
ATOM 1338 N N . ALA A 1 172 ? -2.235 -13.169 6.381 1.00 95.00 172 ALA A N 1
ATOM 1339 C CA . ALA A 1 172 ? -2.669 -14.550 6.419 1.00 95.00 172 ALA A CA 1
ATOM 1340 C C . ALA A 1 172 ? -3.396 -14.830 7.744 1.00 95.00 172 ALA A C 1
ATOM 1342 O O . ALA A 1 172 ? -2.917 -14.507 8.826 1.00 95.00 172 ALA A O 1
ATOM 1343 N N . GLY A 1 173 ? -4.587 -15.424 7.666 1.00 90.25 173 GLY A N 1
ATOM 1344 C CA . GLY A 1 173 ? -5.389 -15.715 8.858 1.00 90.25 173 GLY A CA 1
ATOM 1345 C C . GLY A 1 173 ? -6.289 -14.574 9.332 1.00 90.25 173 GLY A C 1
ATOM 1346 O O . GLY A 1 173 ? -7.270 -14.861 10.017 1.00 90.25 173 GLY A O 1
ATOM 1347 N N . HIS A 1 174 ? -6.045 -13.322 8.928 1.00 90.75 174 HIS A N 1
ATOM 1348 C CA . HIS A 1 174 ? -6.896 -12.209 9.339 1.00 90.75 174 HIS A CA 1
ATOM 1349 C C . HIS A 1 174 ? -8.316 -12.373 8.786 1.00 90.75 174 HIS A C 1
ATOM 1351 O O . HIS A 1 174 ? -8.512 -12.645 7.600 1.00 90.75 174 HIS A O 1
ATOM 1357 N N . GLY A 1 175 ? -9.313 -12.250 9.662 1.00 77.06 175 GLY A N 1
ATOM 1358 C CA . GLY A 1 175 ? -10.718 -12.303 9.269 1.00 77.06 175 GLY A CA 1
ATOM 1359 C C . GLY A 1 175 ? -11.209 -13.646 8.720 1.00 77.06 175 GLY A C 1
ATOM 1360 O O . GLY A 1 175 ? -12.334 -13.719 8.229 1.00 77.06 175 GLY A O 1
ATOM 1361 N N . ARG A 1 176 ? -10.416 -14.725 8.809 1.00 71.44 176 ARG A N 1
ATOM 1362 C CA . ARG A 1 176 ? -10.920 -16.075 8.534 1.00 71.44 176 ARG A CA 1
ATOM 1363 C C . ARG A 1 176 ? -11.850 -16.478 9.672 1.00 71.44 176 ARG A C 1
ATOM 1365 O O . ARG A 1 176 ? -11.394 -16.906 10.728 1.00 71.44 176 ARG A O 1
ATOM 1372 N N . THR A 1 177 ? -13.156 -16.383 9.446 1.00 54.09 177 THR A N 1
ATOM 1373 C CA . THR A 1 177 ? -14.116 -17.167 10.221 1.00 54.09 177 THR A CA 1
ATOM 1374 C C . THR A 1 177 ? -13.748 -18.645 10.083 1.00 54.09 177 THR A C 1
ATOM 1376 O O . THR A 1 177 ? -13.399 -19.125 8.999 1.00 54.09 177 THR A O 1
ATOM 1379 N N . ALA A 1 178 ? -13.741 -19.369 11.200 1.00 41.12 178 ALA A N 1
ATOM 1380 C CA . ALA A 1 178 ? -13.507 -20.802 11.193 1.00 41.12 178 ALA A CA 1
ATOM 1381 C C . ALA A 1 178 ? -14.580 -21.494 10.328 1.00 41.12 178 ALA A C 1
ATOM 1383 O O . ALA A 1 178 ? -15.734 -21.566 10.720 1.00 41.12 178 ALA A O 1
ATOM 1384 N N . GLY A 1 179 ? -14.172 -21.986 9.154 1.00 35.31 179 GLY A N 1
ATOM 1385 C CA . GLY A 1 179 ? -14.813 -23.077 8.415 1.00 35.31 179 GLY A CA 1
ATOM 1386 C C . GLY A 1 179 ? -16.162 -22.798 7.742 1.00 35.31 179 GLY A C 1
ATOM 1387 O O . GLY A 1 179 ? -17.211 -22.896 8.362 1.00 35.31 179 GLY A O 1
ATOM 1388 N N . LEU A 1 180 ? -16.147 -22.697 6.413 1.00 36.41 180 LEU A N 1
ATOM 1389 C CA . LEU A 1 180 ? -17.072 -23.508 5.619 1.00 36.41 180 LEU A CA 1
ATOM 1390 C C . LEU A 1 180 ? -16.244 -24.672 5.049 1.00 36.41 180 LEU A C 1
ATOM 1392 O O . LEU A 1 180 ? -15.215 -24.410 4.411 1.00 36.41 180 LEU A O 1
ATOM 1396 N N . PRO A 1 181 ? -16.601 -25.942 5.320 1.00 39.00 181 PRO A N 1
ATOM 1397 C CA . PRO A 1 181 ? -15.915 -27.071 4.713 1.00 39.00 181 PRO A CA 1
ATOM 1398 C C . PRO A 1 181 ? -15.997 -26.948 3.190 1.00 39.00 181 PRO A C 1
ATOM 1400 O O . PRO A 1 181 ? -17.054 -26.646 2.640 1.00 39.00 181 PRO A O 1
ATOM 1403 N N . ARG A 1 182 ? -14.878 -27.196 2.499 1.00 45.53 182 ARG A N 1
ATOM 1404 C CA . ARG A 1 182 ? -14.910 -27.452 1.056 1.00 45.53 182 ARG A CA 1
ATOM 1405 C C . ARG A 1 182 ? -15.808 -28.666 0.857 1.00 45.53 182 ARG A C 1
ATOM 1407 O O . ARG A 1 182 ? -15.416 -29.762 1.255 1.00 45.53 182 ARG A O 1
ATOM 1414 N N . GLU A 1 183 ? -16.986 -28.476 0.270 1.00 40.84 183 GLU A N 1
ATOM 1415 C CA . GLU A 1 183 ? -17.784 -29.599 -0.208 1.00 40.84 183 GLU A CA 1
ATOM 1416 C C . GLU A 1 183 ? -16.887 -30.459 -1.099 1.00 40.84 183 GLU A C 1
ATOM 1418 O O . GLU A 1 183 ? -16.290 -29.989 -2.076 1.00 40.84 183 GLU A O 1
ATOM 1423 N N . ALA A 1 184 ? -16.714 -31.711 -0.683 1.00 43.06 184 ALA A N 1
ATOM 1424 C CA . ALA A 1 184 ? -15.984 -32.699 -1.442 1.00 43.06 184 ALA A CA 1
ATOM 1425 C C . ALA A 1 184 ? -16.644 -32.796 -2.819 1.00 43.06 184 ALA A C 1
ATOM 1427 O O . ALA A 1 184 ? -17.829 -33.105 -2.934 1.00 43.06 184 ALA A O 1
ATOM 1428 N N . ARG A 1 185 ? -15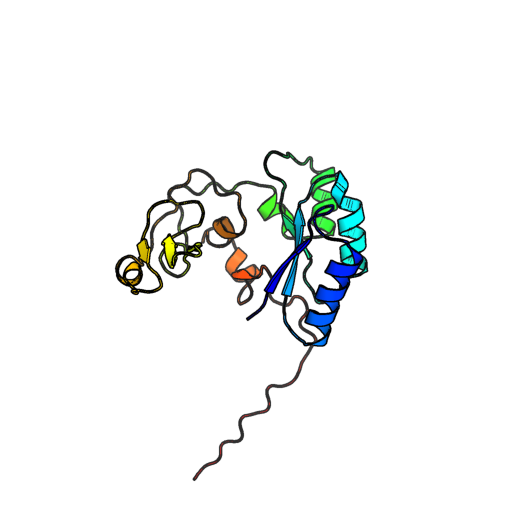.871 -32.506 -3.869 1.00 41.91 185 ARG A N 1
ATOM 1429 C CA . ARG A 1 185 ? -16.260 -32.766 -5.254 1.00 41.91 185 ARG A CA 1
ATOM 1430 C C . ARG A 1 185 ? -16.648 -34.241 -5.344 1.00 41.91 185 ARG A C 1
ATOM 1432 O O . ARG A 1 185 ? -15.773 -35.102 -5.328 1.00 41.91 185 ARG A O 1
ATOM 1439 N N . ALA A 1 186 ? -17.947 -34.519 -5.419 1.00 40.69 186 ALA A N 1
ATOM 1440 C CA . ALA A 1 186 ? -18.441 -35.846 -5.731 1.00 40.69 186 ALA A CA 1
ATOM 1441 C C . ALA A 1 186 ? -17.901 -36.226 -7.113 1.00 40.69 186 ALA A C 1
ATOM 1443 O O . ALA A 1 186 ? -18.241 -35.621 -8.133 1.00 40.69 186 ALA A O 1
ATOM 1444 N N . THR A 1 187 ? -17.004 -37.203 -7.127 1.00 44.97 187 THR A N 1
ATOM 1445 C CA . THR A 1 187 ? -16.563 -37.910 -8.319 1.00 44.97 187 THR A CA 1
ATOM 1446 C C . THR A 1 187 ? -17.775 -38.594 -8.941 1.00 44.97 187 THR A C 1
ATOM 1448 O O . THR A 1 187 ? -18.225 -39.637 -8.477 1.00 44.97 187 THR A O 1
ATOM 1451 N N . ARG A 1 188 ? -18.319 -38.015 -10.013 1.00 47.72 188 ARG A N 1
ATOM 1452 C CA . ARG A 1 188 ? -19.144 -38.783 -10.947 1.00 47.72 188 ARG A CA 1
ATOM 1453 C C . ARG A 1 188 ? -18.188 -39.590 -11.822 1.00 47.72 188 ARG A C 1
ATOM 1455 O O . ARG A 1 188 ? -17.476 -39.019 -12.642 1.00 47.72 188 ARG A O 1
ATOM 1462 N N . SER A 1 189 ? -18.116 -40.890 -11.551 1.00 44.59 189 SER A N 1
ATOM 1463 C CA . SER A 1 189 ? -17.600 -41.884 -12.499 1.00 44.59 189 SER A CA 1
ATOM 1464 C C . SER A 1 189 ? -18.691 -42.208 -13.536 1.00 44.59 189 SER A C 1
ATOM 1466 O O . SER A 1 189 ? -19.860 -41.945 -13.237 1.00 44.59 189 SER A O 1
ATOM 1468 N N . PRO A 1 190 ? -18.301 -42.658 -14.743 1.00 55.66 190 PRO A N 1
ATOM 1469 C CA . PRO A 1 190 ? -19.113 -42.582 -15.961 1.00 55.66 190 PRO A CA 1
ATOM 1470 C C . PRO A 1 190 ? -20.332 -43.505 -15.977 1.00 55.66 190 PRO A C 1
ATOM 1472 O O . PRO A 1 190 ? -20.291 -44.563 -15.311 1.00 55.66 190 PRO A O 1
#

Radius of gyration: 19.05 Å; chains: 1; bounding box: 43×58×49 Å

InterPro domains:
  IPR047771 Radical SAM STM4011-like [NF038073] (1-171)
  IPR058240 Radical SAM superfamily [SSF102114] (13-133)